Protein AF-A0A2N2P2I8-F1 (afdb_monomer_lite)

Structure (mmCIF, N/CA/C/O backbone):
data_AF-A0A2N2P2I8-F1
#
_entry.id   AF-A0A2N2P2I8-F1
#
loop_
_atom_site.group_PDB
_atom_site.id
_atom_site.type_symbol
_atom_site.label_atom_id
_atom_site.label_alt_id
_atom_site.label_comp_id
_atom_site.label_asym_id
_atom_site.label_entity_id
_atom_site.label_seq_id
_atom_site.pdbx_PDB_ins_code
_atom_site.Cartn_x
_atom_site.Cartn_y
_atom_site.Cartn_z
_atom_site.occupancy
_atom_site.B_iso_or_equiv
_atom_site.auth_seq_id
_atom_site.auth_comp_id
_atom_site.auth_asym_id
_atom_site.auth_atom_id
_atom_site.pdbx_PDB_model_num
ATOM 1 N N . MET A 1 1 ? 21.166 -21.057 -34.166 1.00 40.88 1 MET A N 1
ATOM 2 C CA . MET A 1 1 ? 20.720 -20.123 -33.114 1.00 40.88 1 MET A CA 1
ATOM 3 C C . MET A 1 1 ? 20.712 -20.886 -31.811 1.00 40.88 1 MET A C 1
ATOM 5 O O . MET A 1 1 ? 20.306 -22.040 -31.819 1.00 40.88 1 MET A O 1
ATOM 9 N N . GLU A 1 2 ? 21.240 -20.297 -30.746 1.00 37.69 2 GLU A N 1
ATOM 10 C CA . GLU A 1 2 ? 21.094 -20.857 -29.405 1.00 37.69 2 GLU A CA 1
ATOM 11 C C . GLU A 1 2 ? 19.899 -20.152 -28.775 1.00 37.69 2 GLU A C 1
ATOM 13 O O . GLU A 1 2 ? 19.906 -18.934 -28.618 1.00 37.69 2 GLU A O 1
ATOM 18 N N . THR A 1 3 ? 18.829 -20.903 -28.545 1.00 41.69 3 THR A N 1
ATOM 19 C CA . THR A 1 3 ? 17.552 -20.359 -28.089 1.00 41.69 3 THR A CA 1
ATOM 20 C C . THR A 1 3 ? 17.450 -20.551 -26.585 1.00 41.69 3 THR A C 1
ATOM 22 O O . THR A 1 3 ? 17.547 -21.680 -26.101 1.00 41.69 3 THR A O 1
ATOM 25 N N . GLN A 1 4 ? 17.226 -19.467 -25.841 1.00 43.47 4 GLN A N 1
ATOM 26 C CA . GLN A 1 4 ? 16.882 -19.545 -24.423 1.00 43.47 4 GLN A CA 1
ATOM 27 C C . GLN A 1 4 ? 15.401 -19.215 -24.249 1.00 43.47 4 GLN A C 1
ATOM 29 O O . GLN A 1 4 ? 14.924 -18.159 -24.665 1.00 43.47 4 GLN A O 1
ATOM 34 N N . LYS A 1 5 ? 14.667 -20.149 -23.642 1.00 44.66 5 LYS A N 1
ATOM 35 C CA . LYS A 1 5 ? 13.235 -20.007 -23.378 1.00 44.66 5 LYS A CA 1
ATOM 36 C C . LYS A 1 5 ? 13.004 -19.470 -21.975 1.00 44.66 5 LYS A C 1
ATOM 38 O O . LYS A 1 5 ? 13.552 -20.001 -21.007 1.00 44.66 5 LYS A O 1
ATOM 43 N N . LEU A 1 6 ? 12.164 -18.445 -21.870 1.00 44.06 6 LEU A N 1
ATOM 44 C CA . LEU A 1 6 ? 11.708 -17.893 -20.606 1.00 44.06 6 LEU A CA 1
ATOM 45 C C . LEU A 1 6 ? 10.181 -17.780 -20.616 1.00 44.06 6 LEU A C 1
ATOM 47 O O . LEU A 1 6 ? 9.603 -17.005 -21.371 1.00 44.06 6 LEU A O 1
ATOM 51 N N . THR A 1 7 ? 9.514 -18.532 -19.748 1.00 44.25 7 THR A N 1
ATOM 52 C CA . THR A 1 7 ? 8.056 -18.455 -19.593 1.00 44.25 7 THR A CA 1
ATOM 53 C C . THR A 1 7 ? 7.693 -17.414 -18.541 1.00 44.25 7 THR A C 1
ATOM 55 O O . THR A 1 7 ? 8.277 -17.409 -17.456 1.00 44.25 7 THR A O 1
ATOM 58 N N . ILE A 1 8 ? 6.739 -16.535 -18.859 1.00 46.66 8 ILE A N 1
ATOM 59 C CA . ILE A 1 8 ? 6.335 -15.415 -18.009 1.00 46.66 8 ILE A CA 1
ATOM 60 C C . ILE A 1 8 ? 4.818 -15.343 -17.857 1.00 46.66 8 ILE A C 1
ATOM 62 O O . ILE A 1 8 ? 4.051 -15.328 -18.813 1.00 46.66 8 ILE A O 1
ATOM 66 N N . PHE A 1 9 ? 4.371 -15.186 -16.620 1.00 44.62 9 PHE A N 1
ATOM 67 C CA . PHE A 1 9 ? 2.953 -15.124 -16.296 1.00 44.62 9 PHE A CA 1
ATOM 68 C C . PHE A 1 9 ? 2.526 -13.657 -16.125 1.00 44.62 9 PHE A C 1
ATOM 70 O O . PHE A 1 9 ? 2.781 -13.048 -15.088 1.00 44.62 9 PHE A O 1
ATOM 77 N N . SER A 1 10 ? 1.920 -13.061 -17.159 1.00 44.34 10 SER A N 1
ATOM 78 C CA . SER A 1 10 ? 1.406 -11.681 -17.134 1.00 44.34 10 SER A CA 1
ATOM 79 C C . SER A 1 10 ? 0.278 -11.480 -18.153 1.00 44.34 10 SER A C 1
ATOM 81 O O . SER A 1 10 ? 0.182 -12.214 -19.135 1.00 44.34 10 SER A O 1
ATOM 83 N N . SER A 1 11 ? -0.570 -10.465 -17.949 1.00 45.91 11 SER A N 1
ATOM 84 C CA . SER A 1 11 ? -1.614 -10.110 -18.917 1.00 45.91 11 SER A CA 1
ATOM 85 C C . SER A 1 11 ? -1.004 -9.493 -20.185 1.00 45.91 11 SER A C 1
ATOM 87 O O . SER A 1 11 ? -0.024 -8.748 -20.116 1.00 45.91 11 SER A O 1
ATOM 89 N N . TYR A 1 12 ? -1.613 -9.740 -21.352 1.00 46.00 12 TYR A N 1
ATOM 90 C CA . TYR A 1 12 ? -1.131 -9.220 -22.644 1.00 46.00 12 TYR A CA 1
ATOM 91 C C . TYR A 1 12 ? -0.960 -7.691 -22.665 1.00 46.00 12 TYR A C 1
ATOM 93 O O . TYR A 1 12 ? -0.001 -7.169 -23.232 1.00 46.00 12 TYR A O 1
ATOM 101 N N . ARG A 1 13 ? -1.881 -6.954 -22.030 1.00 49.12 13 ARG A N 1
ATOM 102 C CA . ARG A 1 13 ? -1.840 -5.486 -21.994 1.00 49.12 13 ARG A CA 1
ATOM 103 C C . ARG A 1 13 ? -0.646 -4.978 -21.194 1.00 49.12 13 ARG A C 1
ATOM 105 O O . ARG A 1 13 ? 0.058 -4.087 -21.657 1.00 49.12 13 ARG A O 1
ATOM 112 N N . ASP A 1 14 ? -0.434 -5.549 -20.014 1.00 49.66 14 ASP A N 1
ATOM 113 C CA . ASP A 1 14 ? 0.654 -5.147 -19.118 1.00 49.66 14 ASP A CA 1
ATOM 114 C C . ASP A 1 14 ? 2.012 -5.515 -19.714 1.00 49.66 14 ASP A C 1
ATOM 116 O O . ASP A 1 14 ? 2.990 -4.787 -19.575 1.00 49.66 14 ASP A O 1
ATOM 120 N N . PHE A 1 15 ? 2.039 -6.627 -20.440 1.00 53.06 15 PHE A N 1
ATOM 121 C CA . PHE A 1 15 ? 3.199 -7.094 -21.167 1.00 53.06 15 PHE A CA 1
ATOM 122 C C . PHE A 1 15 ? 3.596 -6.185 -22.338 1.00 53.06 15 PHE A C 1
ATOM 124 O O . PHE A 1 15 ? 4.774 -5.873 -22.500 1.00 53.06 15 PHE A O 1
ATOM 131 N N . LYS A 1 16 ? 2.621 -5.730 -23.137 1.00 51.16 16 LYS A N 1
ATOM 132 C CA . LYS A 1 16 ? 2.873 -4.836 -24.274 1.00 51.16 16 LYS A CA 1
ATOM 133 C C . LYS A 1 16 ? 3.468 -3.498 -23.831 1.00 51.16 16 LYS A C 1
ATOM 135 O O . LYS A 1 16 ? 4.462 -3.072 -24.405 1.00 51.16 16 LYS A O 1
ATOM 140 N N . VAL A 1 17 ? 2.879 -2.879 -22.806 1.00 54.00 17 VAL A N 1
ATOM 141 C CA . VAL A 1 17 ? 3.377 -1.610 -22.246 1.00 54.00 17 VAL A CA 1
ATOM 142 C C . VAL A 1 17 ? 4.795 -1.792 -21.709 1.00 54.00 17 VAL A C 1
ATOM 144 O O . VAL A 1 17 ? 5.680 -1.026 -22.065 1.00 54.00 17 VAL A O 1
ATOM 147 N N . PHE A 1 18 ? 5.041 -2.865 -20.948 1.00 55.44 18 PHE A N 1
ATOM 148 C CA . PHE A 1 18 ? 6.381 -3.161 -20.450 1.00 55.44 18 PHE A CA 1
ATOM 149 C C . PHE A 1 18 ? 7.413 -3.295 -21.569 1.00 55.44 18 PHE A C 1
ATOM 151 O O . PHE A 1 18 ? 8.507 -2.777 -21.422 1.00 55.44 18 PHE A O 1
ATOM 158 N N . LEU A 1 19 ? 7.116 -4.007 -22.658 1.00 55.94 19 LEU A N 1
ATOM 159 C CA . LEU A 1 19 ? 8.086 -4.166 -23.743 1.00 55.94 19 LEU A CA 1
ATOM 160 C C . LEU A 1 19 ? 8.397 -2.853 -24.443 1.00 55.94 19 LEU A C 1
ATOM 162 O O . LEU A 1 19 ? 9.554 -2.606 -24.769 1.00 55.94 19 LEU A O 1
ATOM 166 N N . GLU A 1 20 ? 7.369 -2.046 -24.702 1.00 54.94 20 GLU A N 1
ATOM 167 C CA . GLU A 1 20 ? 7.537 -0.732 -25.317 1.00 54.94 20 GLU A CA 1
ATOM 168 C C . GLU A 1 20 ? 8.444 0.146 -24.438 1.00 54.94 20 GLU A C 1
ATOM 170 O O . GLU A 1 20 ? 9.400 0.724 -24.955 1.00 54.94 20 GLU A O 1
ATOM 175 N N . ASP A 1 21 ? 8.230 0.137 -23.119 1.00 55.81 21 ASP A N 1
ATOM 176 C CA . ASP A 1 21 ? 9.026 0.899 -22.152 1.00 55.81 21 ASP A CA 1
ATOM 177 C C . ASP A 1 21 ? 10.437 0.310 -21.947 1.00 55.81 21 ASP A C 1
ATOM 179 O O . ASP A 1 21 ? 11.429 1.028 -22.003 1.00 55.81 21 ASP A O 1
ATOM 183 N N . PHE A 1 22 ? 10.565 -1.009 -21.767 1.00 55.47 22 PHE A N 1
ATOM 184 C CA . PHE A 1 22 ? 11.838 -1.712 -21.558 1.00 55.47 22 PHE A CA 1
ATOM 185 C C . PHE A 1 22 ? 12.779 -1.537 -22.744 1.00 55.47 22 PHE A C 1
ATOM 187 O O . PHE A 1 22 ? 13.965 -1.267 -22.551 1.00 55.47 22 PHE A O 1
ATOM 194 N N . VAL A 1 23 ? 12.261 -1.693 -23.966 1.00 50.50 23 VAL A N 1
ATOM 195 C CA . VAL A 1 23 ? 13.066 -1.534 -25.177 1.00 50.50 23 VAL A CA 1
ATOM 196 C C . VAL A 1 23 ? 13.534 -0.091 -25.315 1.00 50.50 23 VAL A C 1
ATOM 198 O O . VAL A 1 23 ? 14.702 0.129 -25.622 1.00 50.50 23 VAL A O 1
ATOM 201 N N . PHE A 1 24 ? 12.651 0.874 -25.054 1.00 48.50 24 PHE A N 1
ATOM 202 C CA . PHE A 1 24 ? 12.981 2.293 -25.139 1.00 48.50 24 PHE A CA 1
ATOM 203 C C . PHE A 1 24 ? 14.018 2.716 -24.088 1.00 48.50 24 PHE A C 1
ATOM 205 O O . PHE A 1 24 ? 14.977 3.405 -24.420 1.00 48.50 24 PHE A O 1
ATOM 212 N N . ASP A 1 25 ? 13.866 2.257 -22.845 1.00 48.91 25 ASP A N 1
ATOM 213 C CA . ASP A 1 25 ? 14.720 2.658 -21.723 1.00 48.91 25 ASP A CA 1
ATOM 214 C C . ASP A 1 25 ? 16.104 1.987 -21.727 1.00 48.91 25 ASP A C 1
ATOM 216 O O . ASP A 1 25 ? 17.054 2.544 -21.175 1.00 48.91 25 ASP A O 1
ATOM 220 N N . ASN A 1 26 ? 16.236 0.791 -22.313 1.00 44.62 26 ASN A N 1
ATOM 221 C CA . ASN A 1 26 ? 17.486 0.018 -22.272 1.00 44.62 26 ASN A CA 1
ATOM 222 C C . ASN A 1 26 ? 18.271 0.040 -23.588 1.00 44.62 26 ASN A C 1
ATOM 224 O O . ASN A 1 26 ? 19.465 -0.260 -23.585 1.00 44.62 26 ASN A O 1
ATOM 228 N N . PHE A 1 27 ? 17.629 0.376 -24.709 1.00 43.44 27 PHE A N 1
ATOM 229 C CA . PHE A 1 27 ? 18.235 0.280 -26.034 1.00 43.44 27 PHE A CA 1
ATOM 230 C C . PHE A 1 27 ? 17.933 1.550 -26.834 1.00 43.44 27 PHE A C 1
ATOM 232 O O . PHE A 1 27 ? 17.000 1.622 -27.631 1.00 43.44 27 PHE A O 1
ATOM 239 N N . ASP A 1 28 ? 18.748 2.574 -26.587 1.00 36.12 28 ASP A N 1
ATOM 240 C CA . ASP A 1 28 ? 18.674 3.881 -27.239 1.00 36.12 28 ASP A CA 1
ATOM 241 C C . ASP A 1 28 ? 18.824 3.716 -28.776 1.00 36.12 28 ASP A C 1
ATOM 243 O O . ASP A 1 28 ? 19.842 3.212 -29.257 1.00 36.12 28 ASP A O 1
ATOM 247 N N . PHE A 1 29 ? 17.815 4.175 -29.531 1.00 34.03 29 PHE A N 1
ATOM 248 C CA . PHE A 1 29 ? 17.719 4.341 -31.001 1.00 34.03 29 PHE A CA 1
ATOM 249 C C . PHE A 1 29 ? 17.066 3.265 -31.913 1.00 34.03 29 PHE A C 1
ATOM 251 O O . PHE A 1 29 ? 17.349 2.071 -31.897 1.00 34.03 29 PHE A O 1
ATOM 258 N N . SER A 1 30 ? 16.229 3.810 -32.819 1.00 38.03 30 SER A N 1
ATOM 259 C CA . SER A 1 30 ? 15.601 3.273 -34.048 1.00 38.03 30 SER A CA 1
ATOM 260 C C . SER A 1 30 ? 14.949 1.887 -33.976 1.00 38.03 30 SER A C 1
ATOM 262 O O . SER A 1 30 ? 15.376 0.934 -34.624 1.00 38.03 30 SER A O 1
ATOM 264 N N . VAL A 1 31 ? 13.827 1.816 -33.265 1.00 37.44 31 VAL A N 1
ATOM 265 C CA . VAL A 1 31 ? 12.903 0.677 -33.282 1.00 37.44 31 VAL A CA 1
ATOM 266 C C . VAL A 1 31 ? 12.074 0.686 -34.575 1.00 37.44 31 VAL A C 1
ATOM 268 O O . VAL A 1 31 ? 11.344 1.642 -34.839 1.00 37.44 31 VAL A O 1
ATOM 271 N N . TYR A 1 32 ? 12.132 -0.387 -35.368 1.00 39.00 32 TYR A N 1
ATOM 272 C CA . TYR A 1 32 ? 11.128 -0.635 -36.407 1.00 39.00 32 TYR A CA 1
ATOM 273 C C . TYR A 1 32 ? 9.911 -1.329 -35.783 1.00 39.00 32 TYR A C 1
ATOM 275 O O . TYR A 1 32 ? 10.041 -2.331 -35.084 1.00 39.00 32 TYR A O 1
ATOM 283 N N . LYS A 1 33 ? 8.718 -0.765 -36.012 1.00 38.75 33 LYS A N 1
ATOM 284 C CA . LYS A 1 33 ? 7.437 -1.303 -35.522 1.00 38.75 33 LYS A CA 1
ATOM 285 C C . LYS A 1 33 ? 7.161 -2.710 -36.102 1.00 38.75 33 LYS A C 1
ATOM 287 O O . LYS A 1 33 ? 7.568 -2.981 -37.231 1.00 38.75 33 LYS A O 1
ATOM 292 N N . PRO A 1 34 ? 6.430 -3.570 -35.369 1.00 41.69 34 PRO A N 1
ATOM 293 C CA . PRO A 1 34 ? 6.254 -4.983 -35.690 1.00 41.69 34 PRO A CA 1
ATOM 294 C C . PRO A 1 34 ? 5.448 -5.215 -36.973 1.00 41.69 34 PRO A C 1
ATOM 296 O O . PRO A 1 34 ? 4.570 -4.427 -37.329 1.00 41.69 34 PRO A O 1
ATOM 299 N N . ILE A 1 35 ? 5.708 -6.356 -37.615 1.00 37.78 35 ILE A N 1
ATOM 300 C CA . ILE A 1 35 ? 4.821 -6.948 -38.619 1.00 37.78 35 ILE A CA 1
ATOM 301 C C . ILE A 1 35 ? 3.821 -7.820 -37.850 1.00 37.78 35 ILE A C 1
ATOM 303 O O . ILE A 1 35 ? 4.161 -8.907 -37.388 1.00 37.78 35 ILE A O 1
ATOM 307 N N . GLU A 1 36 ? 2.591 -7.336 -37.673 1.00 40.84 36 GLU A N 1
ATOM 308 C CA . GLU A 1 36 ? 1.489 -8.169 -37.181 1.00 40.84 36 GLU A CA 1
ATOM 309 C C . GLU A 1 36 ? 1.174 -9.248 -38.229 1.00 40.84 36 GLU A C 1
ATOM 311 O O . GLU A 1 36 ? 0.844 -8.936 -39.374 1.00 40.84 36 GLU A O 1
ATOM 316 N N . THR A 1 37 ? 1.248 -10.523 -37.845 1.00 38.81 37 THR A N 1
ATOM 317 C CA . THR A 1 37 ? 0.606 -11.609 -38.599 1.00 38.81 37 THR A CA 1
ATOM 318 C C . THR A 1 37 ? -0.583 -12.132 -37.786 1.00 38.81 37 THR A C 1
ATOM 320 O O . THR A 1 37 ? -0.534 -12.239 -36.567 1.00 38.81 37 THR A O 1
ATOM 323 N N . ASN A 1 38 ? -1.714 -12.279 -38.477 1.00 35.00 38 ASN A N 1
ATOM 324 C CA . ASN A 1 38 ? -3.082 -12.103 -37.974 1.00 35.00 38 ASN A CA 1
ATOM 325 C C . ASN A 1 38 ? -3.629 -13.141 -36.964 1.00 35.00 38 ASN A C 1
ATOM 327 O O . ASN A 1 38 ? -3.424 -14.337 -37.118 1.00 35.00 38 ASN A O 1
ATOM 331 N N . TYR A 1 39 ? -4.481 -12.608 -36.068 1.00 35.97 39 TYR A N 1
ATOM 332 C CA . TYR A 1 39 ? -5.722 -13.106 -35.429 1.00 35.97 39 TYR A CA 1
ATOM 333 C C . TYR A 1 39 ? -5.870 -14.574 -34.979 1.00 35.97 39 TYR A C 1
ATOM 335 O O . TYR A 1 39 ? -5.972 -15.502 -35.776 1.00 35.97 39 TYR A O 1
ATOM 343 N N . GLY A 1 40 ? -6.138 -14.717 -33.676 1.00 38.69 40 GLY A N 1
ATOM 344 C CA . GLY A 1 40 ? -6.389 -15.973 -32.956 1.00 38.69 40 GLY A CA 1
ATOM 345 C C . GLY A 1 40 ? -5.290 -16.199 -31.920 1.00 38.69 40 GLY A C 1
ATOM 346 O O . GLY A 1 40 ? -4.271 -15.528 -32.010 1.00 38.69 40 GLY A O 1
ATOM 347 N N . PHE A 1 41 ? -5.482 -17.069 -30.917 1.00 43.88 41 PHE A N 1
ATOM 348 C CA . PHE A 1 41 ? -4.377 -17.491 -30.033 1.00 43.88 41 PHE A CA 1
ATOM 349 C C . PHE A 1 41 ? -3.149 -17.803 -30.907 1.00 43.88 41 PHE A C 1
ATOM 351 O O . PHE A 1 41 ? -3.205 -18.730 -31.713 1.00 43.88 41 PHE A O 1
ATOM 358 N N . GLY A 1 42 ? -2.123 -16.951 -30.848 1.00 41.12 42 GLY A N 1
ATOM 359 C CA . GLY A 1 42 ? -1.186 -16.763 -31.953 1.00 41.12 42 GLY A CA 1
ATOM 360 C C . GLY A 1 42 ? 0.156 -16.202 -31.495 1.00 41.12 42 GLY A C 1
ATOM 361 O O . GLY A 1 42 ? 0.264 -15.555 -30.452 1.00 41.12 42 GLY A O 1
ATOM 362 N N . GLU A 1 43 ? 1.188 -16.515 -32.276 1.00 39.72 43 GLU A N 1
ATOM 363 C CA . GLU A 1 43 ? 2.584 -16.156 -32.027 1.00 39.72 43 GLU A CA 1
ATOM 364 C C . GLU A 1 43 ? 2.866 -14.719 -32.492 1.00 39.72 43 GLU A C 1
ATOM 366 O O . GLU A 1 43 ? 2.485 -14.332 -33.595 1.00 39.72 43 GLU A O 1
ATOM 371 N N . PHE A 1 44 ? 3.566 -13.930 -31.675 1.00 42.16 44 PHE A N 1
ATOM 372 C CA . PHE A 1 44 ? 4.015 -12.586 -32.032 1.00 42.16 44 PHE A CA 1
ATOM 373 C C . PHE A 1 44 ? 5.529 -12.602 -32.245 1.00 42.16 44 PHE A C 1
ATOM 375 O O . PHE A 1 44 ? 6.303 -13.050 -31.403 1.00 42.16 44 PHE A O 1
ATOM 382 N N . HIS A 1 45 ? 5.976 -12.086 -33.382 1.00 42.00 45 HIS A N 1
ATOM 383 C CA . HIS A 1 45 ? 7.396 -11.930 -33.667 1.00 42.00 45 HIS A CA 1
ATOM 384 C C . HIS A 1 45 ? 7.750 -10.450 -33.568 1.00 42.00 45 HIS A C 1
ATOM 386 O O . HIS A 1 45 ? 7.270 -9.643 -34.366 1.00 42.00 45 HIS A O 1
ATOM 392 N N . LEU A 1 46 ? 8.563 -10.082 -32.575 1.00 44.06 46 LEU A N 1
ATOM 393 C CA . LEU A 1 46 ? 9.106 -8.735 -32.463 1.00 44.06 46 LEU A CA 1
ATOM 394 C C . LEU A 1 46 ? 10.582 -8.742 -32.864 1.00 44.06 46 LEU A C 1
ATOM 396 O O . LEU A 1 46 ? 11.458 -9.235 -32.157 1.00 44.06 46 LEU A O 1
ATOM 400 N N . HIS A 1 47 ? 10.849 -8.171 -34.031 1.00 42.09 47 HIS A N 1
ATOM 401 C CA . HIS A 1 47 ? 12.198 -8.019 -34.553 1.00 42.09 47 HIS A CA 1
ATOM 402 C C . HIS A 1 47 ? 12.742 -6.646 -34.160 1.00 42.09 47 HIS A C 1
ATOM 404 O O . HIS A 1 47 ? 12.185 -5.625 -34.566 1.00 42.09 47 HIS A O 1
ATOM 410 N N . TYR A 1 48 ? 13.833 -6.621 -33.394 1.00 45.81 48 TYR A N 1
ATOM 411 C CA . TYR A 1 48 ? 14.543 -5.395 -33.039 1.00 45.81 48 TYR A CA 1
ATOM 412 C C . TYR A 1 48 ? 15.966 -5.454 -33.605 1.00 45.81 48 TYR A C 1
ATOM 414 O O . TYR A 1 48 ? 16.648 -6.474 -33.534 1.00 45.81 48 TYR A O 1
ATOM 422 N N . SER A 1 49 ? 16.433 -4.353 -34.192 1.00 36.75 49 SER A N 1
ATOM 423 C CA . SER A 1 49 ? 17.791 -4.257 -34.732 1.00 36.75 49 SER A CA 1
ATOM 424 C C . SER A 1 49 ? 18.544 -3.182 -33.961 1.00 36.75 49 SER A C 1
ATOM 426 O O . SER A 1 49 ? 18.115 -2.033 -33.953 1.00 36.75 49 SER A O 1
ATOM 428 N N . PHE A 1 50 ? 19.660 -3.546 -33.326 1.00 39.19 50 PHE A N 1
ATOM 429 C CA . PHE A 1 50 ? 20.421 -2.656 -32.447 1.00 39.19 50 PHE A CA 1
ATOM 430 C C . PHE A 1 50 ? 21.902 -2.654 -32.831 1.00 39.19 50 PHE A C 1
ATOM 432 O O . PHE A 1 50 ? 22.516 -3.712 -32.932 1.00 39.19 50 PHE A O 1
ATOM 439 N N . LEU A 1 51 ? 22.489 -1.470 -33.062 1.00 33.06 51 LEU A N 1
ATOM 440 C CA . LEU A 1 51 ? 23.936 -1.297 -33.303 1.00 33.06 51 LEU A CA 1
ATOM 441 C C . LEU A 1 51 ? 24.535 -2.277 -34.346 1.00 33.06 51 LEU A C 1
ATOM 443 O O . LEU A 1 51 ? 25.645 -2.782 -34.198 1.00 33.06 51 LEU A O 1
ATOM 447 N N . GLY A 1 52 ? 23.785 -2.577 -35.414 1.00 37.88 52 GLY A N 1
ATOM 448 C CA . GLY A 1 52 ? 24.215 -3.491 -36.485 1.00 37.88 52 GLY A CA 1
ATOM 449 C C . GLY A 1 52 ? 24.164 -4.987 -36.139 1.00 37.88 52 GLY A C 1
ATOM 450 O O . GLY A 1 52 ? 24.485 -5.810 -36.993 1.00 37.88 52 GLY A O 1
ATOM 451 N N . SER A 1 53 ? 23.723 -5.348 -34.932 1.00 39.97 53 SER A N 1
ATOM 452 C CA . SER A 1 53 ? 23.396 -6.718 -34.531 1.00 39.97 53 SER A CA 1
ATOM 453 C C . SER A 1 53 ? 21.872 -6.878 -34.496 1.00 39.97 53 SER A C 1
ATOM 455 O O . SER A 1 53 ? 21.168 -6.145 -33.800 1.00 39.97 53 SER A O 1
ATOM 457 N N . LEU A 1 54 ? 21.337 -7.820 -35.273 1.00 44.94 54 LEU A N 1
ATOM 458 C CA . LEU A 1 54 ? 19.938 -8.238 -35.141 1.00 44.94 54 LEU A CA 1
ATOM 459 C C . LEU A 1 54 ? 19.786 -8.912 -33.773 1.00 44.94 54 LEU A C 1
ATOM 461 O O . LEU A 1 54 ? 20.596 -9.766 -33.442 1.00 44.94 54 LEU A O 1
ATOM 465 N N . ILE A 1 55 ? 18.798 -8.542 -32.963 1.00 47.66 55 ILE A N 1
ATOM 466 C CA . ILE A 1 55 ? 18.394 -9.355 -31.812 1.00 47.66 55 ILE A CA 1
ATOM 467 C C . ILE A 1 55 ? 16.923 -9.699 -32.033 1.00 47.66 55 ILE A C 1
ATOM 469 O O . ILE A 1 55 ? 16.055 -8.830 -31.959 1.00 47.66 55 ILE A O 1
ATOM 473 N N . ASP A 1 56 ? 16.643 -10.966 -32.336 1.00 48.72 56 ASP A N 1
ATOM 474 C CA . ASP A 1 56 ? 15.287 -11.421 -32.630 1.00 48.72 56 ASP A CA 1
ATOM 475 C C . ASP A 1 56 ? 14.598 -11.893 -31.341 1.00 48.72 56 ASP A C 1
ATOM 477 O O . ASP A 1 56 ? 14.986 -12.879 -30.713 1.00 48.72 56 ASP A O 1
ATOM 481 N N . TYR A 1 57 ? 13.533 -11.209 -30.929 1.00 49.16 57 TYR A N 1
ATOM 482 C CA . TYR A 1 57 ? 12.725 -11.627 -29.785 1.00 49.16 57 TYR A CA 1
ATOM 483 C C . TYR A 1 57 ? 11.416 -12.241 -30.303 1.00 49.16 57 TYR A C 1
ATOM 485 O O . TYR A 1 57 ? 10.555 -11.552 -30.853 1.00 49.16 57 TYR A O 1
ATOM 493 N N . LYS A 1 58 ? 11.228 -13.554 -30.138 1.00 48.31 58 LYS A N 1
ATOM 494 C CA . LYS A 1 58 ? 9.942 -14.205 -30.422 1.00 48.31 58 LYS A CA 1
ATOM 495 C C . LYS A 1 58 ? 9.114 -14.230 -29.140 1.00 48.31 58 LYS A C 1
ATOM 497 O O . LYS A 1 58 ? 9.568 -14.670 -28.093 1.00 48.31 58 LYS A O 1
ATOM 502 N N . ILE A 1 59 ? 7.880 -13.756 -29.204 1.00 48.25 59 ILE A N 1
ATOM 503 C CA . ILE A 1 59 ? 6.979 -13.693 -28.055 1.00 48.25 59 ILE A CA 1
ATOM 504 C C . ILE A 1 59 ? 5.727 -14.480 -28.399 1.00 48.25 59 ILE A C 1
ATOM 506 O O . ILE A 1 59 ? 4.893 -14.068 -29.196 1.00 48.25 59 ILE A O 1
ATOM 510 N N . VAL A 1 60 ? 5.573 -15.636 -27.783 1.00 49.12 60 VAL A N 1
ATOM 511 C CA . VAL A 1 60 ? 4.427 -16.508 -27.992 1.00 49.12 60 VAL A CA 1
ATOM 512 C C . VAL A 1 60 ? 3.383 -16.215 -26.919 1.00 49.12 60 VAL A C 1
ATOM 514 O O . VAL A 1 60 ? 3.611 -16.420 -25.733 1.00 49.12 60 VAL A O 1
ATOM 517 N N . VAL A 1 61 ? 2.202 -15.737 -27.311 1.00 44.78 61 VAL A N 1
ATOM 518 C CA . VAL A 1 61 ? 1.069 -15.650 -26.378 1.00 44.78 61 VAL A CA 1
ATOM 519 C C . VAL A 1 61 ? 0.520 -17.065 -26.193 1.00 44.78 61 VAL A C 1
ATOM 521 O O . VAL A 1 61 ? -0.033 -17.631 -27.133 1.00 44.78 61 VAL A O 1
ATOM 524 N N . VAL A 1 62 ? 0.690 -17.647 -25.001 1.00 46.97 62 VAL A N 1
ATOM 525 C CA . VAL A 1 62 ? 0.297 -19.040 -24.716 1.00 46.97 62 VAL A CA 1
ATOM 526 C C . VAL A 1 62 ? -1.204 -19.129 -24.462 1.00 46.97 62 VAL A C 1
ATOM 528 O O . VAL A 1 62 ? -1.873 -19.983 -25.039 1.00 46.97 62 VAL A O 1
ATOM 531 N N . ASP A 1 63 ? -1.758 -18.224 -23.647 1.00 43.41 63 ASP A N 1
ATOM 532 C CA . ASP A 1 63 ? -3.204 -18.053 -23.492 1.00 43.41 63 ASP A CA 1
ATOM 533 C C . ASP A 1 63 ? -3.600 -16.655 -22.957 1.00 43.41 63 ASP A C 1
ATOM 535 O O . ASP A 1 63 ? -2.792 -15.731 -22.922 1.00 43.41 63 ASP A O 1
ATOM 539 N N . LYS A 1 64 ? -4.875 -16.470 -22.564 1.00 37.50 64 LYS A N 1
ATOM 540 C CA . LYS A 1 64 ? -5.430 -15.181 -22.095 1.00 37.50 64 LYS A CA 1
ATOM 541 C C . LYS A 1 64 ? -4.715 -14.620 -20.857 1.00 37.50 64 LYS A C 1
ATOM 543 O O . LYS A 1 64 ? -4.798 -13.418 -20.616 1.00 37.50 64 LYS A O 1
ATOM 548 N N . ASN A 1 65 ? -4.057 -15.484 -20.090 1.00 38.06 65 ASN A N 1
ATOM 549 C CA . ASN A 1 65 ? -3.401 -15.177 -18.826 1.00 38.06 65 ASN A CA 1
ATOM 550 C C . ASN A 1 65 ? -1.892 -15.489 -18.849 1.00 38.06 65 ASN A C 1
ATOM 552 O O . ASN A 1 65 ? -1.196 -15.109 -17.908 1.00 38.06 65 ASN A O 1
ATOM 556 N N . ASN A 1 66 ? -1.391 -16.166 -19.891 1.00 44.16 66 ASN A N 1
ATOM 557 C CA . ASN A 1 66 ? -0.042 -16.731 -19.934 1.00 44.16 66 ASN A CA 1
ATOM 558 C C . ASN A 1 66 ? 0.718 -16.334 -21.211 1.00 44.16 66 ASN A C 1
ATOM 560 O O . ASN A 1 66 ? 0.192 -16.437 -22.322 1.00 44.16 66 ASN A O 1
ATOM 564 N N . LEU A 1 67 ? 1.986 -15.937 -21.060 1.00 50.53 67 LEU A N 1
ATOM 565 C CA . LEU A 1 67 ? 2.883 -15.547 -22.151 1.00 50.53 67 LEU A CA 1
ATOM 566 C C . LEU A 1 67 ? 4.182 -16.380 -22.095 1.00 50.53 67 LEU A C 1
ATOM 568 O O . LEU A 1 67 ? 4.790 -16.567 -21.047 1.00 50.53 67 LEU A O 1
ATOM 572 N N . GLU A 1 68 ? 4.651 -16.896 -23.223 1.00 51.34 68 GLU A N 1
ATOM 573 C CA . GLU A 1 68 ? 5.965 -17.536 -23.356 1.00 51.34 68 GLU A CA 1
ATOM 574 C C . GLU A 1 68 ? 6.857 -16.620 -24.188 1.00 51.34 68 GLU A C 1
ATOM 576 O O . GLU A 1 68 ? 6.497 -16.200 -25.282 1.00 51.34 68 GLU A O 1
ATOM 581 N N . ILE A 1 69 ? 8.032 -16.277 -23.668 1.00 51.53 69 ILE A N 1
ATOM 582 C CA . ILE A 1 69 ? 8.995 -15.431 -24.367 1.00 51.53 69 ILE A CA 1
ATOM 583 C C . ILE A 1 69 ? 10.143 -16.325 -24.821 1.00 51.53 69 ILE A C 1
ATOM 585 O O . ILE A 1 69 ? 10.880 -16.903 -24.020 1.00 51.53 69 ILE A O 1
ATOM 589 N N . GLU A 1 70 ? 10.303 -16.439 -26.129 1.00 51.97 70 GLU A N 1
ATOM 590 C CA . GLU A 1 70 ? 11.406 -17.136 -26.768 1.00 51.97 70 GLU A CA 1
ATOM 591 C C . GLU A 1 70 ? 12.410 -16.106 -27.301 1.00 51.97 70 GLU A C 1
ATOM 593 O O . GLU A 1 70 ? 12.255 -15.528 -28.377 1.00 51.97 70 GLU A O 1
ATOM 598 N N . ILE A 1 71 ? 13.471 -15.856 -26.536 1.00 51.69 71 ILE A N 1
ATOM 599 C CA . ILE A 1 71 ? 14.507 -14.900 -26.932 1.00 51.69 71 ILE A CA 1
ATOM 600 C C . ILE A 1 71 ? 15.520 -15.618 -27.825 1.00 51.69 71 ILE A C 1
ATOM 602 O O . ILE A 1 71 ? 16.131 -16.610 -27.418 1.00 51.69 71 ILE A O 1
ATOM 606 N N . SER A 1 72 ? 15.700 -15.118 -29.048 1.00 50.41 72 SER A N 1
ATOM 607 C CA . SER A 1 72 ? 16.582 -15.702 -30.056 1.00 50.41 72 SER A CA 1
ATOM 608 C C . SER A 1 72 ? 17.651 -14.706 -30.491 1.00 50.41 72 SER A C 1
ATOM 610 O O . SER A 1 72 ? 17.465 -13.890 -31.386 1.00 50.41 72 SER A O 1
ATOM 612 N N . VAL A 1 73 ? 18.830 -14.799 -29.886 1.00 50.12 73 VAL A N 1
ATOM 613 C CA . VAL A 1 73 ? 19.939 -13.908 -30.243 1.00 50.12 73 VAL A CA 1
ATOM 614 C C . VAL A 1 73 ? 20.821 -14.597 -31.283 1.00 50.12 73 VAL A C 1
ATOM 616 O O . VAL A 1 73 ? 21.239 -15.742 -31.067 1.00 50.12 73 VAL A O 1
ATOM 619 N N . PRO A 1 74 ? 21.093 -13.973 -32.445 1.00 44.75 74 PRO A N 1
ATOM 620 C CA . PRO A 1 74 ? 22.035 -14.536 -33.393 1.00 44.75 74 PRO A CA 1
ATOM 621 C C . PRO A 1 74 ? 23.410 -14.622 -32.737 1.00 44.75 74 PRO A C 1
ATOM 623 O O . PRO A 1 74 ? 23.889 -13.692 -32.091 1.00 44.75 74 PRO A O 1
ATOM 626 N N . LYS A 1 75 ? 24.036 -15.788 -32.890 1.00 45.25 75 LYS A N 1
ATOM 627 C CA . LYS A 1 75 ? 25.342 -16.081 -32.310 1.00 45.25 75 LYS A CA 1
ATOM 628 C C . LYS A 1 75 ? 26.392 -15.254 -33.054 1.00 45.25 75 LYS A C 1
ATOM 630 O O . LYS A 1 75 ? 26.871 -15.679 -34.099 1.00 45.25 75 LYS A O 1
ATOM 635 N N . ASN A 1 76 ? 26.734 -14.079 -32.536 1.00 48.72 76 ASN A N 1
ATOM 636 C CA . ASN A 1 76 ? 28.046 -13.502 -32.793 1.00 48.72 76 ASN A CA 1
ATOM 637 C C . ASN A 1 76 ? 28.981 -14.031 -31.708 1.00 48.72 76 ASN A C 1
ATOM 639 O O . ASN A 1 76 ? 28.621 -14.041 -30.535 1.00 48.72 76 ASN A O 1
ATOM 643 N N . ASN A 1 77 ? 30.157 -14.516 -32.106 1.00 46.69 77 ASN A N 1
ATOM 644 C CA . ASN A 1 77 ? 31.133 -15.221 -31.261 1.00 46.69 77 ASN A CA 1
ATOM 645 C C . ASN A 1 77 ? 31.793 -14.335 -30.175 1.00 46.69 77 ASN A C 1
ATOM 647 O O . ASN A 1 77 ? 32.915 -14.614 -29.760 1.00 46.69 77 ASN A O 1
ATOM 651 N N . ASN A 1 78 ? 31.126 -13.268 -29.730 1.00 49.88 78 ASN A N 1
ATOM 652 C CA . ASN A 1 78 ? 31.649 -12.285 -28.796 1.00 49.88 78 ASN A CA 1
ATOM 653 C C . ASN A 1 78 ? 30.901 -12.388 -27.459 1.00 49.88 78 ASN A C 1
ATOM 655 O O . ASN A 1 78 ? 29.669 -12.397 -27.422 1.00 49.88 78 ASN A O 1
ATOM 659 N N . GLU A 1 79 ? 31.671 -12.407 -26.370 1.00 51.62 79 GLU A N 1
ATOM 660 C CA . GLU A 1 79 ? 31.246 -12.476 -24.960 1.00 51.62 79 GLU A CA 1
ATOM 661 C C . GLU A 1 79 ? 30.173 -11.425 -24.597 1.00 51.62 79 GLU A C 1
ATOM 663 O O . GLU A 1 79 ? 29.289 -11.668 -23.773 1.00 51.62 79 GLU A O 1
ATOM 668 N N . ASP A 1 80 ? 30.165 -10.292 -25.306 1.00 54.06 80 ASP A N 1
ATOM 669 C CA . ASP A 1 80 ? 29.168 -9.231 -25.168 1.00 54.06 80 ASP A CA 1
ATOM 670 C C . ASP A 1 80 ? 27.740 -9.698 -25.478 1.00 54.06 80 ASP A C 1
ATOM 672 O O . ASP A 1 80 ? 26.803 -9.286 -24.798 1.00 54.06 80 ASP A O 1
ATOM 676 N N . SER A 1 81 ? 27.532 -10.577 -26.464 1.00 52.16 81 SER A N 1
ATOM 677 C CA . SER A 1 81 ? 26.175 -11.013 -26.844 1.00 52.16 81 SER A CA 1
ATOM 678 C C . SER A 1 81 ? 25.523 -11.857 -25.744 1.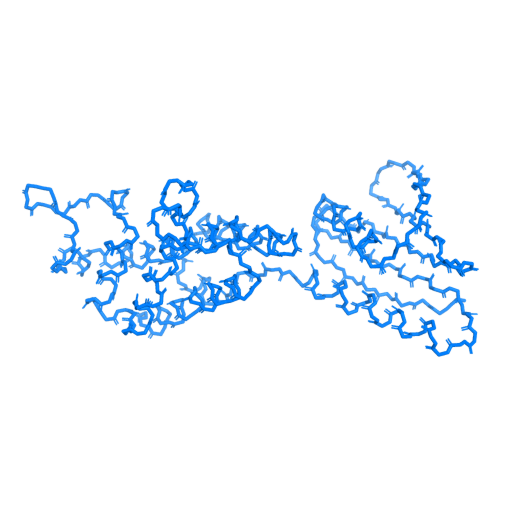00 52.16 81 SER A C 1
ATOM 680 O O . SER A 1 81 ? 24.341 -11.688 -25.449 1.00 52.16 81 SER A O 1
ATOM 682 N N . GLU A 1 82 ? 26.294 -12.717 -25.075 1.00 55.62 82 GLU A N 1
ATOM 683 C CA . GLU A 1 82 ? 25.796 -13.511 -23.946 1.00 55.62 82 GLU A CA 1
ATOM 684 C C . GLU A 1 82 ? 25.479 -12.649 -22.720 1.00 55.62 82 GLU A C 1
ATOM 686 O O . GLU A 1 82 ? 24.496 -12.906 -22.020 1.00 55.62 82 GLU A O 1
ATOM 691 N N . ASN A 1 83 ? 26.285 -11.616 -22.461 1.00 57.88 83 ASN A N 1
ATOM 692 C CA . ASN A 1 83 ? 26.058 -10.697 -21.349 1.00 57.88 83 ASN A CA 1
ATOM 693 C C . ASN A 1 83 ? 24.793 -9.853 -21.556 1.00 57.88 83 ASN A C 1
ATOM 695 O O . ASN A 1 83 ? 23.997 -9.732 -20.624 1.00 57.88 83 ASN A O 1
ATOM 699 N N . HIS A 1 84 ? 24.543 -9.361 -22.775 1.00 53.69 84 HIS A N 1
ATOM 700 C CA . HIS A 1 84 ? 23.294 -8.662 -23.104 1.00 53.69 84 HIS A CA 1
ATOM 701 C C . HIS A 1 84 ? 22.065 -9.569 -22.938 1.00 53.69 84 HIS A C 1
ATOM 703 O O . HIS A 1 84 ? 21.057 -9.134 -22.384 1.00 53.69 84 HIS A O 1
ATOM 709 N N . VAL A 1 85 ? 22.154 -10.846 -23.337 1.00 55.34 85 VAL A N 1
ATOM 710 C CA . VAL A 1 85 ? 21.069 -11.826 -23.138 1.00 55.34 85 VAL A CA 1
ATOM 711 C C . VAL A 1 85 ? 20.798 -12.073 -21.662 1.00 55.34 85 VAL A C 1
ATOM 713 O O . VAL A 1 85 ? 19.646 -12.033 -21.233 1.00 55.34 85 VAL A O 1
ATOM 716 N N . LYS A 1 86 ? 21.845 -12.305 -20.865 1.00 61.91 86 LYS A N 1
ATOM 717 C CA . LYS A 1 86 ? 21.704 -12.510 -19.418 1.00 61.91 86 LYS A CA 1
ATOM 718 C C . LYS A 1 86 ? 21.108 -11.282 -18.736 1.00 61.91 86 LYS A C 1
ATOM 720 O O . LYS A 1 86 ? 20.238 -11.447 -17.884 1.00 61.91 86 LYS A O 1
ATOM 725 N N . PHE A 1 87 ? 21.538 -10.083 -19.126 1.00 55.75 87 PHE A N 1
ATOM 726 C CA . PHE A 1 87 ? 21.003 -8.826 -18.609 1.00 55.75 87 PHE A CA 1
ATOM 727 C C . PHE A 1 87 ? 19.519 -8.665 -18.955 1.00 55.75 87 PHE A C 1
ATOM 729 O O . PHE A 1 87 ? 18.703 -8.504 -18.052 1.00 55.75 87 PHE A O 1
ATOM 736 N N . ALA A 1 88 ? 19.146 -8.821 -20.229 1.00 51.88 88 ALA A N 1
ATOM 737 C CA . ALA A 1 88 ? 17.754 -8.741 -20.661 1.00 51.88 88 ALA A CA 1
ATOM 738 C C . ALA A 1 88 ? 16.875 -9.789 -19.959 1.00 51.88 88 ALA A C 1
ATOM 740 O O . ALA A 1 88 ? 15.798 -9.460 -19.476 1.00 51.88 88 ALA A O 1
ATOM 741 N N . LEU A 1 89 ? 17.341 -11.037 -19.823 1.00 57.41 89 LEU A N 1
ATOM 742 C CA . LEU A 1 89 ? 16.618 -12.088 -19.100 1.00 57.41 89 LEU A CA 1
ATOM 743 C C . LEU A 1 89 ? 16.464 -11.785 -17.606 1.00 57.41 89 LEU A C 1
ATOM 745 O O . LEU A 1 89 ? 15.415 -12.089 -17.040 1.00 57.41 89 LEU A O 1
ATOM 749 N N . ALA A 1 90 ? 17.490 -11.231 -16.957 1.00 57.38 90 ALA A N 1
ATOM 750 C CA . ALA A 1 90 ? 17.420 -10.832 -15.555 1.00 57.38 90 ALA A CA 1
ATOM 751 C C . ALA A 1 90 ? 16.421 -9.685 -15.360 1.00 57.38 90 ALA A C 1
ATOM 753 O O . ALA A 1 90 ? 15.570 -9.763 -14.478 1.00 57.38 90 ALA A O 1
ATOM 754 N N . GLU A 1 91 ? 16.465 -8.678 -16.228 1.00 51.91 91 GLU A N 1
ATOM 755 C CA . GLU A 1 91 ? 15.583 -7.514 -16.165 1.00 51.91 91 GLU A CA 1
ATOM 756 C C . GLU A 1 91 ? 14.128 -7.896 -16.451 1.00 51.91 91 GLU A C 1
ATOM 758 O O . GLU A 1 91 ? 13.215 -7.520 -15.718 1.00 51.91 91 GLU A O 1
ATOM 763 N N . ILE A 1 92 ? 13.907 -8.753 -17.447 1.00 52.19 92 ILE A N 1
ATOM 764 C CA . ILE A 1 92 ? 12.606 -9.348 -17.742 1.00 52.19 92 ILE A CA 1
ATOM 765 C C . ILE A 1 92 ? 12.114 -10.171 -16.534 1.00 52.19 92 ILE A C 1
ATOM 767 O O . ILE A 1 92 ? 11.001 -9.953 -16.069 1.00 52.19 92 ILE A O 1
ATOM 771 N N . LYS A 1 93 ? 12.924 -11.061 -15.941 1.00 53.38 93 LYS A N 1
ATOM 772 C CA . LYS A 1 93 ? 12.527 -11.841 -14.745 1.00 53.38 93 LYS A CA 1
ATOM 773 C C . LYS A 1 93 ? 12.205 -10.964 -13.530 1.00 53.38 93 LYS A C 1
ATOM 775 O O . LYS A 1 93 ? 11.227 -11.234 -12.831 1.00 53.38 93 LYS A O 1
ATOM 780 N N . ASN A 1 94 ? 12.990 -9.920 -13.281 1.00 51.91 94 ASN A N 1
ATOM 781 C CA . ASN A 1 94 ? 12.777 -8.989 -12.170 1.00 51.91 94 ASN A CA 1
ATOM 782 C C . ASN A 1 94 ? 11.491 -8.171 -12.362 1.00 51.91 94 ASN A C 1
ATOM 784 O O . ASN A 1 94 ? 10.748 -7.919 -11.410 1.00 51.91 94 ASN A O 1
ATOM 788 N N . ASN A 1 95 ? 11.180 -7.816 -13.609 1.00 47.41 95 ASN A N 1
ATOM 789 C CA . ASN A 1 95 ? 9.980 -7.065 -13.953 1.00 47.41 95 ASN A CA 1
ATOM 790 C C . ASN A 1 95 ? 8.741 -7.944 -14.217 1.00 47.41 95 ASN A C 1
ATOM 792 O O . ASN A 1 95 ? 7.627 -7.431 -14.300 1.00 47.41 95 ASN A O 1
ATOM 796 N N . PHE A 1 96 ? 8.884 -9.266 -14.272 1.00 48.03 96 PHE A N 1
ATOM 797 C CA . PHE A 1 96 ? 7.775 -10.190 -14.527 1.00 48.03 96 PHE A CA 1
ATOM 798 C C . PHE A 1 96 ? 7.635 -11.341 -13.540 1.00 48.03 96 PHE A C 1
ATOM 800 O O . PHE A 1 96 ? 6.786 -12.214 -13.730 1.00 48.03 96 PHE A O 1
ATOM 807 N N . SER A 1 97 ? 8.392 -11.334 -12.446 1.00 45.78 97 SER A N 1
ATOM 808 C CA . SER A 1 97 ? 7.963 -12.094 -11.278 1.00 45.78 97 SER A CA 1
ATOM 809 C C . SER A 1 97 ? 6.549 -11.614 -10.945 1.00 45.78 97 SER A C 1
ATOM 811 O O . SER A 1 97 ? 6.361 -10.391 -10.834 1.00 45.78 97 SER A O 1
ATOM 813 N N . PRO A 1 98 ? 5.541 -12.509 -10.893 1.00 49.53 98 PRO A N 1
ATOM 814 C CA . PRO A 1 98 ? 4.198 -12.096 -10.545 1.00 49.53 98 PRO A CA 1
ATOM 815 C C . PRO A 1 98 ? 4.331 -11.350 -9.227 1.00 49.53 98 PRO A C 1
ATOM 817 O O . PRO A 1 98 ? 4.896 -11.866 -8.265 1.00 49.53 98 PRO A O 1
ATOM 820 N N . ALA A 1 99 ? 3.906 -10.089 -9.235 1.00 52.62 99 ALA A N 1
ATOM 821 C CA . ALA A 1 99 ? 3.799 -9.278 -8.039 1.00 52.62 99 ALA A CA 1
ATOM 822 C C . ALA A 1 99 ? 2.695 -9.897 -7.186 1.00 52.62 99 ALA A C 1
ATOM 824 O O . ALA A 1 99 ? 1.553 -9.435 -7.174 1.00 52.62 99 ALA A O 1
ATOM 825 N N . GLU A 1 100 ? 2.991 -11.041 -6.591 1.00 60.09 100 GLU A N 1
ATOM 826 C CA . GLU A 1 100 ? 2.090 -11.723 -5.699 1.00 60.09 100 GLU A CA 1
ATOM 827 C C . GLU A 1 100 ? 2.041 -10.923 -4.415 1.00 60.09 100 GLU A C 1
ATOM 829 O O . GLU A 1 100 ? 3.045 -10.405 -3.923 1.00 60.09 100 GLU A O 1
ATOM 834 N N . LEU A 1 101 ? 0.824 -10.769 -3.916 1.00 63.84 101 LEU A N 1
ATOM 835 C CA . LEU A 1 101 ? 0.601 -10.162 -2.628 1.00 63.84 101 LEU A CA 1
ATOM 836 C C . LEU A 1 101 ? 1.380 -10.995 -1.594 1.00 63.84 101 LEU A C 1
ATOM 838 O O . LEU A 1 101 ? 1.259 -12.226 -1.631 1.00 63.84 101 LEU A O 1
ATOM 842 N N . PRO A 1 102 ? 2.167 -10.371 -0.696 1.00 69.25 102 PRO A N 1
ATOM 843 C CA . PRO A 1 102 ? 2.961 -11.111 0.275 1.00 69.25 102 PRO A CA 1
ATOM 844 C C . PRO A 1 102 ? 2.109 -12.147 1.014 1.00 69.25 102 PRO A C 1
ATOM 846 O O . PRO A 1 102 ? 0.958 -11.881 1.364 1.00 69.25 102 PRO A O 1
ATOM 849 N N . GLU A 1 103 ? 2.658 -13.334 1.263 1.00 61.44 103 GLU A N 1
ATOM 850 C CA . GLU A 1 103 ? 1.874 -14.495 1.710 1.00 61.44 103 GLU A CA 1
ATOM 851 C C . GLU A 1 103 ? 1.099 -14.248 3.021 1.00 61.44 103 GLU A C 1
ATOM 853 O O . GLU A 1 103 ? -0.008 -14.760 3.206 1.00 61.44 103 GLU A O 1
ATOM 858 N N . GLY A 1 104 ? 1.601 -13.349 3.877 1.00 60.25 104 GLY A N 1
ATOM 859 C CA . GLY A 1 104 ? 0.910 -12.885 5.084 1.00 60.25 104 GLY A CA 1
ATOM 860 C C . GLY A 1 104 ? -0.487 -12.292 4.838 1.00 60.25 104 GLY A C 1
ATOM 861 O O . GLY A 1 104 ? -1.342 -12.370 5.718 1.00 60.25 104 GLY A O 1
ATOM 862 N N . PHE A 1 105 ? -0.777 -11.759 3.645 1.00 68.56 105 PHE A N 1
ATOM 863 C CA . PHE A 1 105 ? -2.086 -11.181 3.322 1.00 68.56 105 PHE A CA 1
ATOM 864 C C . PHE A 1 105 ? -3.191 -12.228 3.160 1.00 68.56 105 PHE A C 1
ATOM 866 O O . PHE A 1 105 ? -4.295 -12.012 3.658 1.00 68.56 105 PHE A O 1
ATOM 873 N N . LYS A 1 106 ? -2.915 -13.359 2.490 1.00 63.00 106 LYS A N 1
ATOM 874 C CA . LYS A 1 106 ? -3.910 -14.436 2.296 1.00 63.00 106 LYS A CA 1
ATOM 875 C C . LYS A 1 106 ? -4.331 -15.056 3.633 1.00 63.00 106 LYS A C 1
ATOM 877 O O . LYS A 1 106 ? -5.459 -15.510 3.771 1.00 63.00 106 LYS A O 1
ATOM 882 N N . ASN A 1 107 ? -3.436 -15.026 4.620 1.00 68.56 107 ASN A N 1
ATOM 883 C CA . ASN A 1 107 ? -3.688 -15.535 5.967 1.00 68.56 107 ASN A CA 1
ATOM 884 C C . ASN A 1 107 ? -4.412 -14.520 6.866 1.00 68.56 107 ASN A C 1
ATOM 886 O O . ASN A 1 107 ? -5.104 -14.914 7.801 1.00 68.56 107 ASN A O 1
ATOM 890 N N . LEU A 1 108 ? -4.260 -13.219 6.596 1.00 74.00 108 LEU A N 1
ATOM 891 C CA . LEU A 1 108 ? -4.935 -12.150 7.336 1.00 74.00 108 LEU A CA 1
ATOM 892 C C . LEU A 1 108 ? -6.377 -11.928 6.851 1.00 74.00 108 LEU A C 1
ATOM 894 O O . LEU A 1 108 ? -7.240 -11.591 7.659 1.00 74.00 108 LEU A O 1
ATOM 898 N N . ILE A 1 109 ? -6.625 -12.091 5.547 1.00 78.50 109 ILE A N 1
ATOM 899 C CA . ILE A 1 109 ? -7.881 -11.738 4.875 1.00 78.50 109 ILE A CA 1
ATOM 900 C C . ILE A 1 109 ? -8.625 -13.004 4.439 1.00 78.50 109 ILE A C 1
ATOM 902 O O . ILE A 1 109 ? -8.191 -13.694 3.523 1.00 78.50 109 ILE A O 1
ATOM 906 N N . SER A 1 110 ? -9.784 -13.280 5.041 1.00 77.88 110 SER A N 1
ATOM 907 C CA . SER A 1 110 ? -10.603 -14.457 4.711 1.00 77.88 110 SER A CA 1
ATOM 908 C C . SER A 1 110 ? -11.570 -14.229 3.543 1.00 77.88 110 SER A C 1
ATOM 910 O O . SER A 1 110 ? -12.024 -15.180 2.909 1.00 77.88 110 SER A O 1
ATOM 912 N N . GLU A 1 111 ? -11.895 -12.974 3.230 1.00 85.31 111 GLU A N 1
ATOM 913 C CA . GLU A 1 111 ? -12.870 -12.631 2.192 1.00 85.31 111 GLU A CA 1
ATOM 914 C C . GLU A 1 111 ? -12.211 -12.541 0.807 1.00 85.31 111 GLU A C 1
ATOM 916 O O . GLU A 1 111 ? -11.513 -11.576 0.496 1.00 85.31 111 GLU A O 1
ATOM 921 N N . THR A 1 112 ? -12.489 -13.524 -0.059 1.00 83.69 112 THR A N 1
ATOM 922 C CA . THR A 1 112 ? -11.843 -13.703 -1.377 1.00 83.69 112 THR A CA 1
ATOM 923 C C . THR A 1 112 ? -11.849 -12.441 -2.239 1.00 83.69 112 THR A C 1
ATOM 925 O O . THR A 1 112 ? -10.806 -12.024 -2.732 1.00 83.69 112 THR A O 1
ATOM 928 N N . LYS A 1 113 ? -12.999 -11.766 -2.356 1.00 87.81 113 LYS A N 1
ATOM 929 C CA . LYS A 1 113 ? -13.114 -10.527 -3.142 1.00 87.81 113 LYS A CA 1
ATOM 930 C C . LYS A 1 113 ? -12.231 -9.399 -2.595 1.00 87.81 113 LYS A C 1
ATOM 932 O O . LYS A 1 113 ? -11.757 -8.560 -3.354 1.00 87.81 113 LYS A O 1
ATOM 937 N N . TYR A 1 114 ? -12.018 -9.353 -1.279 1.00 88.19 114 TYR A N 1
ATOM 938 C CA . TYR A 1 114 ? -11.136 -8.361 -0.670 1.00 88.19 114 TYR A CA 1
ATOM 939 C C . TYR A 1 114 ? -9.669 -8.685 -0.971 1.00 88.19 114 TYR A C 1
ATOM 941 O O . TYR A 1 114 ? -8.924 -7.786 -1.347 1.00 88.19 114 TYR A O 1
ATOM 949 N N . VAL A 1 115 ? -9.278 -9.965 -0.907 1.00 85.12 115 VAL A N 1
ATOM 950 C CA . VAL A 1 115 ? -7.940 -10.423 -1.328 1.00 85.12 115 VAL A CA 1
ATOM 951 C C . VAL A 1 115 ? -7.654 -10.020 -2.773 1.00 85.12 115 VAL A C 1
ATOM 953 O O . VAL A 1 115 ? -6.593 -9.470 -3.041 1.00 85.12 115 VAL A O 1
ATOM 956 N N . GLU A 1 116 ? -8.601 -10.230 -3.690 1.00 83.69 116 GLU A N 1
ATOM 957 C CA . GLU A 1 116 ? -8.461 -9.842 -5.101 1.00 83.69 116 GLU A CA 1
ATOM 958 C C . GLU A 1 116 ? -8.231 -8.334 -5.265 1.00 83.69 116 GLU A C 1
ATOM 960 O O . GLU A 1 116 ? -7.305 -7.923 -5.961 1.00 83.69 116 GLU A O 1
ATOM 965 N N . ILE A 1 117 ? -9.010 -7.496 -4.571 1.00 88.88 117 ILE A N 1
ATOM 966 C CA . ILE A 1 117 ? -8.830 -6.034 -4.598 1.00 88.88 117 ILE A CA 1
ATOM 967 C C . ILE A 1 117 ? -7.439 -5.643 -4.079 1.00 88.88 117 ILE A C 1
ATOM 969 O O . ILE A 1 117 ? -6.767 -4.805 -4.681 1.00 88.88 117 ILE A O 1
ATOM 973 N N . MET A 1 118 ? -6.999 -6.238 -2.969 1.00 89.38 118 MET A N 1
ATOM 974 C CA . MET A 1 118 ? -5.684 -5.958 -2.382 1.00 89.38 118 MET A CA 1
ATOM 975 C C . MET A 1 118 ? -4.546 -6.420 -3.298 1.00 89.38 118 MET A C 1
ATOM 977 O O . MET A 1 118 ? -3.560 -5.705 -3.467 1.00 89.38 118 MET A O 1
ATOM 981 N N . GLN A 1 119 ? -4.710 -7.578 -3.937 1.00 83.81 119 GLN A N 1
ATOM 982 C CA . GLN A 1 119 ? -3.771 -8.144 -4.897 1.00 83.81 119 GLN A CA 1
ATOM 983 C C . GLN A 1 119 ? -3.619 -7.263 -6.144 1.00 83.81 119 GLN A C 1
ATOM 985 O O . GLN A 1 119 ? -2.494 -7.055 -6.600 1.00 83.81 119 GLN A O 1
ATOM 990 N N . GLU A 1 120 ? -4.714 -6.721 -6.678 1.00 81.81 120 GLU A N 1
ATOM 991 C CA . GLU A 1 120 ? -4.660 -5.793 -7.812 1.00 81.81 120 GLU A CA 1
ATOM 992 C C . GLU A 1 120 ? -3.988 -4.472 -7.432 1.00 81.81 120 GLU A C 1
ATOM 994 O O . GLU A 1 120 ? -3.114 -4.005 -8.157 1.00 81.81 120 GLU A O 1
ATOM 999 N N . ARG A 1 121 ? -4.294 -3.909 -6.254 1.00 91.25 121 ARG A N 1
ATOM 1000 C CA . ARG A 1 121 ? -3.610 -2.697 -5.768 1.00 91.25 121 ARG A CA 1
ATOM 1001 C C . ARG A 1 121 ? -2.110 -2.905 -5.588 1.00 91.25 121 ARG A C 1
ATOM 1003 O O . ARG A 1 121 ? -1.328 -2.019 -5.924 1.00 91.25 121 ARG A O 1
ATOM 1010 N N . TRP A 1 122 ? -1.707 -4.066 -5.074 1.00 87.88 122 TRP A N 1
ATOM 1011 C CA . TRP A 1 122 ? -0.296 -4.420 -4.932 1.00 87.88 122 TRP A CA 1
ATOM 1012 C C . TRP A 1 122 ? 0.398 -4.491 -6.296 1.00 87.88 122 TRP A C 1
ATOM 1014 O O . TRP A 1 122 ? 1.410 -3.821 -6.505 1.00 87.88 122 TRP A O 1
ATOM 1024 N N . ARG A 1 123 ? -0.200 -5.201 -7.263 1.00 81.12 123 ARG A N 1
ATOM 1025 C CA . ARG A 1 123 ? 0.289 -5.262 -8.653 1.00 81.12 123 ARG A CA 1
ATOM 1026 C C . ARG A 1 123 ? 0.393 -3.880 -9.287 1.00 81.12 123 ARG A C 1
ATOM 1028 O O . ARG A 1 123 ? 1.386 -3.590 -9.948 1.00 81.12 123 ARG A O 1
ATOM 1035 N N . GLU A 1 124 ? -0.606 -3.028 -9.083 1.00 84.12 124 GLU A N 1
ATOM 1036 C CA . GLU A 1 124 ? -0.598 -1.658 -9.591 1.00 84.12 124 GLU A CA 1
ATOM 1037 C C . GLU A 1 124 ? 0.549 -0.846 -8.977 1.00 84.12 124 GLU A C 1
ATOM 1039 O O . GLU A 1 124 ? 1.263 -0.170 -9.712 1.00 84.12 124 GLU A O 1
ATOM 1044 N N . SER A 1 125 ? 0.801 -0.984 -7.669 1.00 89.62 125 SER A N 1
ATOM 1045 C CA . SER A 1 125 ? 1.900 -0.281 -6.991 1.00 89.62 125 SER A CA 1
ATOM 1046 C C . SER A 1 125 ? 3.285 -0.677 -7.522 1.00 89.62 125 SER A C 1
ATOM 1048 O O . SER A 1 125 ? 4.166 0.172 -7.660 1.00 89.62 125 SER A O 1
ATOM 1050 N N . GLU A 1 126 ? 3.474 -1.946 -7.896 1.00 81.94 126 GLU A N 1
ATOM 1051 C CA . GLU A 1 126 ? 4.702 -2.415 -8.549 1.00 81.94 126 GLU A CA 1
ATOM 1052 C C . GLU A 1 126 ? 4.858 -1.805 -9.944 1.00 81.94 126 GLU A C 1
ATOM 1054 O O . GLU A 1 126 ? 5.937 -1.330 -10.301 1.00 81.94 126 GLU A O 1
ATOM 1059 N N . ARG A 1 127 ? 3.773 -1.762 -10.728 1.00 79.25 127 ARG A N 1
ATOM 1060 C CA . ARG A 1 127 ? 3.783 -1.165 -12.074 1.00 79.25 127 ARG A CA 1
ATOM 1061 C C . ARG A 1 127 ? 4.103 0.321 -12.022 1.00 79.25 127 ARG A C 1
ATOM 1063 O O . ARG A 1 127 ? 4.968 0.775 -12.765 1.00 79.25 127 ARG A O 1
ATOM 1070 N N . THR A 1 128 ? 3.460 1.070 -11.126 1.00 84.50 128 THR A N 1
ATOM 1071 C CA . THR A 1 128 ? 3.736 2.504 -10.977 1.00 84.50 128 THR A CA 1
ATOM 1072 C C . THR A 1 128 ? 5.153 2.753 -10.477 1.00 84.50 128 THR A C 1
ATOM 1074 O O . THR A 1 128 ? 5.777 3.724 -10.896 1.00 84.50 128 THR A O 1
ATOM 1077 N N . GLN A 1 129 ? 5.701 1.873 -9.631 1.00 83.44 129 GLN A N 1
ATOM 1078 C CA . GLN A 1 129 ? 7.084 1.996 -9.175 1.00 83.44 129 GLN A CA 1
ATOM 1079 C C . GLN A 1 129 ? 8.082 1.784 -10.314 1.00 83.44 129 GLN A C 1
ATOM 1081 O O . GLN A 1 129 ? 9.003 2.586 -10.454 1.00 83.44 129 GLN A O 1
ATOM 1086 N N . ARG A 1 130 ? 7.878 0.757 -11.149 1.00 78.94 130 ARG A N 1
ATOM 1087 C CA . ARG A 1 130 ? 8.716 0.492 -12.333 1.00 78.94 130 ARG A CA 1
ATOM 1088 C C . ARG A 1 130 ? 8.656 1.634 -13.342 1.00 78.94 130 ARG A C 1
ATOM 1090 O O . ARG A 1 130 ? 9.690 2.068 -13.829 1.00 78.94 130 ARG A O 1
ATOM 1097 N N . ALA A 1 131 ? 7.468 2.199 -13.550 1.00 77.94 131 ALA A N 1
ATOM 1098 C CA . ALA A 1 131 ? 7.261 3.386 -14.379 1.00 77.94 131 ALA A CA 1
ATOM 1099 C C . ALA A 1 131 ? 7.778 4.696 -13.741 1.00 77.94 131 ALA A C 1
ATOM 1101 O O . ALA A 1 131 ? 7.508 5.780 -14.255 1.00 77.94 131 ALA A O 1
ATOM 1102 N N . LYS A 1 132 ? 8.473 4.630 -12.593 1.00 86.69 132 LYS A N 1
ATOM 1103 C CA . LYS A 1 132 ? 9.010 5.785 -11.849 1.00 86.69 132 LYS A CA 1
ATOM 1104 C C . LYS A 1 132 ? 7.936 6.809 -11.434 1.00 86.69 132 LYS A C 1
ATOM 1106 O O . LYS A 1 132 ? 8.244 7.951 -11.094 1.00 86.69 132 LYS A O 1
ATOM 1111 N N . ALA A 1 133 ? 6.667 6.399 -11.388 1.00 88.31 133 ALA A N 1
ATOM 1112 C CA . ALA A 1 133 ? 5.533 7.200 -10.934 1.00 88.31 133 ALA A CA 1
ATOM 1113 C C . ALA A 1 133 ? 5.417 7.154 -9.398 1.00 88.31 133 ALA A C 1
ATOM 1115 O O . ALA A 1 133 ? 4.436 6.669 -8.831 1.00 88.31 133 ALA A O 1
ATOM 1116 N N . TYR A 1 134 ? 6.447 7.657 -8.714 1.00 94.50 134 TYR A N 1
ATOM 1117 C CA . TYR A 1 134 ? 6.667 7.449 -7.278 1.00 94.50 134 TYR A CA 1
ATOM 1118 C C . TYR A 1 134 ? 5.539 7.965 -6.377 1.00 94.50 134 TYR A C 1
ATOM 1120 O O . TYR A 1 134 ? 5.148 7.288 -5.427 1.00 94.50 134 TYR A O 1
ATOM 1128 N N . LEU A 1 135 ? 4.960 9.131 -6.684 1.00 95.12 135 LEU A N 1
ATOM 1129 C CA . LEU A 1 135 ? 3.813 9.644 -5.929 1.00 95.12 135 LEU A CA 1
ATOM 1130 C C . LEU A 1 135 ? 2.615 8.683 -6.009 1.00 95.12 135 LEU A C 1
ATOM 1132 O O . LEU A 1 135 ? 2.007 8.372 -4.986 1.00 95.12 135 LEU A O 1
ATOM 1136 N N . SER A 1 136 ? 2.314 8.166 -7.203 1.00 96.00 136 SER A N 1
ATOM 1137 C CA . SER A 1 136 ? 1.239 7.189 -7.414 1.00 96.00 136 SER A CA 1
ATOM 1138 C C . SER A 1 136 ? 1.500 5.896 -6.643 1.00 96.00 136 SER A C 1
ATOM 1140 O O . SER A 1 136 ? 0.601 5.395 -5.968 1.00 96.00 136 SER A O 1
ATOM 1142 N N . THR A 1 137 ? 2.743 5.404 -6.659 1.00 95.94 137 THR A N 1
ATOM 1143 C CA . THR A 1 137 ? 3.159 4.233 -5.875 1.00 95.94 137 THR A CA 1
ATOM 1144 C C . THR A 1 137 ? 2.878 4.420 -4.390 1.00 95.94 137 THR A C 1
ATOM 1146 O O . THR A 1 137 ? 2.251 3.565 -3.772 1.00 95.94 137 THR A O 1
ATOM 1149 N N . ILE A 1 138 ? 3.283 5.549 -3.806 1.00 96.25 138 ILE A N 1
ATOM 1150 C CA . ILE A 1 138 ? 3.066 5.828 -2.380 1.00 96.25 138 ILE A CA 1
ATOM 1151 C C . ILE A 1 138 ? 1.575 5.939 -2.054 1.00 96.25 138 ILE A C 1
ATOM 1153 O O . ILE A 1 138 ? 1.132 5.453 -1.012 1.00 96.25 138 ILE A O 1
ATOM 1157 N N . VAL A 1 139 ? 0.777 6.541 -2.940 1.00 96.56 139 VAL A N 1
ATOM 1158 C CA . VAL A 1 139 ? -0.681 6.610 -2.765 1.00 96.56 139 VAL A CA 1
ATOM 1159 C C . VAL A 1 139 ? -1.295 5.208 -2.722 1.00 96.56 139 VAL A C 1
ATOM 1161 O O . VAL A 1 139 ? -2.122 4.929 -1.846 1.00 96.56 139 VAL A O 1
ATOM 1164 N N . LEU A 1 140 ? -0.863 4.314 -3.616 1.00 96.75 140 LEU A N 1
ATOM 1165 C CA . LEU A 1 140 ? -1.302 2.918 -3.651 1.00 96.75 140 LEU A CA 1
ATOM 1166 C C . LEU A 1 140 ? -0.847 2.146 -2.405 1.00 96.75 140 LEU A C 1
ATOM 1168 O O . LEU A 1 140 ? -1.672 1.487 -1.775 1.00 96.75 140 LEU A O 1
ATOM 1172 N N . LEU A 1 141 ? 0.410 2.293 -1.976 1.00 96.62 141 LEU A N 1
ATOM 1173 C CA . LEU A 1 141 ? 0.927 1.679 -0.745 1.00 96.62 141 LEU A CA 1
ATOM 1174 C C . LEU A 1 141 ? 0.175 2.166 0.501 1.00 96.62 141 LEU A C 1
ATOM 1176 O O . LEU A 1 141 ? -0.187 1.366 1.361 1.00 96.62 141 LEU A O 1
ATOM 1180 N N . GLY A 1 142 ? -0.157 3.457 0.572 1.00 96.62 142 GLY A N 1
ATOM 1181 C CA . GLY A 1 142 ? -0.997 4.008 1.633 1.00 96.62 142 GLY A CA 1
ATOM 1182 C C . GLY A 1 142 ? -2.425 3.446 1.623 1.00 96.62 142 GLY A C 1
ATOM 1183 O O . GLY A 1 142 ? -2.996 3.207 2.685 1.00 96.62 142 GLY A O 1
ATOM 1184 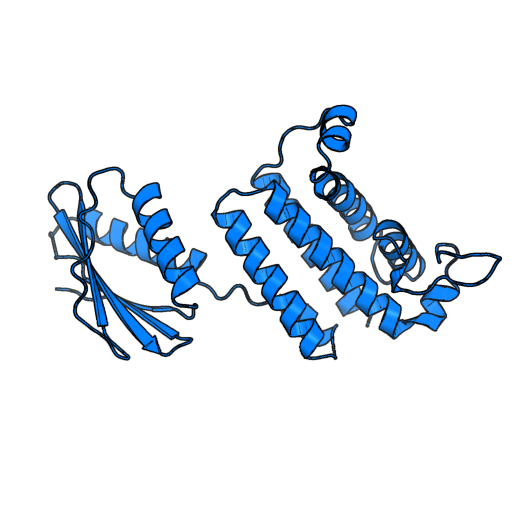N N . SER A 1 143 ? -2.996 3.186 0.442 1.00 95.69 143 SER A N 1
ATOM 1185 C CA . SER A 1 143 ? -4.281 2.485 0.307 1.00 95.69 143 SER A CA 1
ATOM 1186 C C . SER A 1 143 ? -4.200 1.023 0.753 1.00 95.69 143 SER A C 1
ATOM 1188 O O . SER A 1 143 ? -5.168 0.510 1.311 1.00 95.69 143 SER A O 1
ATOM 1190 N N . ILE A 1 144 ? -3.081 0.347 0.498 1.00 95.62 144 ILE A N 1
ATOM 1191 C CA . ILE A 1 144 ? -2.860 -1.040 0.917 1.00 95.62 144 ILE A CA 1
ATOM 1192 C C . ILE A 1 144 ? -2.719 -1.104 2.444 1.00 95.62 144 ILE A C 1
ATOM 1194 O O . ILE A 1 144 ? -3.366 -1.934 3.081 1.00 95.62 144 ILE A O 1
ATOM 1198 N N . LEU A 1 145 ? -1.956 -0.182 3.042 1.00 96.19 145 LEU A N 1
ATOM 1199 C CA . LEU A 1 145 ? -1.845 -0.044 4.497 1.00 96.19 145 LEU A CA 1
ATOM 1200 C C . LEU A 1 145 ? -3.217 0.178 5.155 1.00 96.19 145 LEU A C 1
ATOM 1202 O O . LEU A 1 145 ? -3.547 -0.447 6.161 1.00 96.19 145 LEU A O 1
ATOM 1206 N N . GLU A 1 146 ? -4.034 1.054 4.571 1.00 95.25 146 GLU A N 1
ATOM 1207 C CA . GLU A 1 146 ? -5.398 1.307 5.039 1.00 95.25 146 GLU A CA 1
ATOM 1208 C C . GLU A 1 146 ? -6.238 0.025 5.025 1.00 95.25 146 GLU A C 1
ATOM 1210 O O . GLU A 1 146 ? -6.892 -0.302 6.017 1.00 95.25 146 GLU A O 1
ATOM 1215 N N . GLY A 1 147 ? -6.157 -0.741 3.934 1.00 93.94 147 GLY A N 1
ATOM 1216 C CA . GLY A 1 147 ? -6.914 -1.974 3.787 1.00 93.94 147 GLY A CA 1
ATOM 1217 C C . GLY A 1 147 ? -6.548 -3.048 4.814 1.00 93.94 147 GLY A C 1
ATOM 1218 O O . GLY A 1 147 ? -7.436 -3.631 5.438 1.00 93.94 147 GLY A O 1
ATOM 1219 N N . ILE A 1 148 ? -5.254 -3.281 5.062 1.00 93.62 148 ILE A N 1
ATOM 1220 C CA . ILE A 1 148 ? -4.820 -4.300 6.038 1.00 93.62 148 ILE A CA 1
ATOM 1221 C C . ILE A 1 148 ? -5.201 -3.943 7.475 1.00 93.62 148 ILE A C 1
ATOM 1223 O O . ILE A 1 148 ? -5.652 -4.810 8.229 1.00 93.62 148 ILE A O 1
ATOM 1227 N N . LEU A 1 149 ? -5.070 -2.669 7.857 1.00 95.12 149 LEU A N 1
ATOM 1228 C CA . LEU A 1 149 ? -5.423 -2.214 9.200 1.00 95.12 149 LEU A CA 1
ATOM 1229 C C . LEU A 1 149 ? -6.936 -2.293 9.417 1.00 95.12 149 LEU A C 1
ATOM 1231 O O . LEU A 1 149 ? -7.387 -2.812 10.443 1.00 95.12 149 LEU A O 1
ATOM 1235 N N . LEU A 1 150 ? -7.721 -1.835 8.435 1.00 93.69 150 LEU A N 1
ATOM 1236 C CA . LEU A 1 150 ? -9.178 -1.904 8.484 1.00 93.69 150 LEU A CA 1
ATOM 1237 C C . LEU A 1 150 ? -9.655 -3.346 8.633 1.00 93.69 150 LEU A C 1
ATOM 1239 O O . LEU A 1 150 ? -10.549 -3.625 9.432 1.00 93.69 150 LEU A O 1
ATOM 1243 N N . TYR A 1 151 ? -9.032 -4.269 7.901 1.00 91.75 151 TYR A N 1
ATOM 1244 C CA . TYR A 1 151 ? -9.375 -5.679 7.974 1.00 91.75 151 TYR A CA 1
ATOM 1245 C C . TYR A 1 151 ? -9.159 -6.261 9.374 1.00 91.75 151 TYR A C 1
ATOM 1247 O O . TYR A 1 151 ? -10.058 -6.896 9.933 1.00 91.75 151 TYR A O 1
ATOM 1255 N N . LYS A 1 152 ? -7.999 -5.981 9.989 1.00 91.88 152 LYS A N 1
ATOM 1256 C CA . LYS A 1 152 ? -7.706 -6.409 11.365 1.00 91.88 152 LYS A CA 1
ATOM 1257 C C . LYS A 1 152 ? -8.724 -5.847 12.357 1.00 91.88 152 LYS A C 1
ATOM 1259 O O . LYS A 1 152 ? -9.199 -6.582 13.227 1.00 91.88 152 LYS A O 1
ATOM 1264 N N . ILE A 1 153 ? -9.062 -4.564 12.218 1.00 93.38 153 ILE A N 1
ATOM 1265 C CA . ILE A 1 153 ? -10.043 -3.875 13.063 1.00 93.38 153 ILE A CA 1
ATOM 1266 C C . ILE A 1 153 ? -11.419 -4.520 12.925 1.00 93.38 153 ILE A C 1
ATOM 1268 O O . ILE A 1 153 ? -12.022 -4.859 13.941 1.00 93.38 153 ILE A O 1
ATOM 1272 N N . LYS A 1 154 ? -11.885 -4.757 11.694 1.00 91.31 154 LYS A N 1
ATOM 1273 C CA . LYS A 1 154 ? -13.175 -5.402 11.417 1.00 91.31 154 LYS A CA 1
ATOM 1274 C C . LYS A 1 154 ? -13.250 -6.790 12.057 1.00 91.31 154 LYS A C 1
ATOM 1276 O O . LYS A 1 154 ? -14.252 -7.113 12.690 1.00 91.31 154 LYS A O 1
ATOM 1281 N N . ALA A 1 155 ? -12.176 -7.576 11.961 1.00 89.75 155 ALA A N 1
ATOM 1282 C CA . ALA A 1 155 ? -12.092 -8.897 12.582 1.00 89.75 155 ALA A CA 1
ATOM 1283 C C . ALA A 1 155 ? -12.090 -8.856 14.126 1.00 89.75 155 ALA A C 1
ATOM 1285 O O . ALA A 1 155 ? -12.400 -9.855 14.766 1.00 89.75 155 ALA A O 1
ATOM 1286 N N . ASN A 1 156 ? -11.761 -7.713 14.739 1.00 91.56 156 ASN A N 1
ATOM 1287 C CA . ASN A 1 156 ? -11.603 -7.554 16.189 1.00 91.56 156 ASN A CA 1
ATOM 1288 C C . ASN A 1 156 ? -12.380 -6.340 16.735 1.00 91.56 156 ASN A C 1
ATOM 1290 O O . ASN A 1 156 ? -11.917 -5.646 17.650 1.00 91.56 156 ASN A O 1
ATOM 1294 N N . MET A 1 157 ? -13.563 -6.074 16.172 1.00 91.19 157 MET A N 1
ATOM 1295 C CA . MET A 1 157 ? -14.276 -4.802 16.342 1.00 91.19 157 MET A CA 1
ATOM 1296 C C . MET A 1 157 ? -14.583 -4.464 17.805 1.00 91.19 157 MET A C 1
ATOM 1298 O O . MET A 1 157 ? -14.483 -3.309 18.214 1.00 91.19 157 MET A O 1
ATOM 1302 N N . GLU A 1 158 ? -14.910 -5.461 18.629 1.00 92.38 158 GLU A N 1
ATOM 1303 C CA . GLU A 1 158 ? -15.167 -5.235 20.053 1.00 92.38 158 GLU A CA 1
ATOM 1304 C C . GLU A 1 158 ? -13.950 -4.665 20.788 1.00 92.38 158 GLU A C 1
ATOM 1306 O O . GLU A 1 158 ? -14.080 -3.740 21.590 1.00 92.38 158 GLU A O 1
ATOM 1311 N N . LYS A 1 159 ? -12.757 -5.211 20.520 1.00 94.50 159 LYS A N 1
ATOM 1312 C CA . LYS A 1 159 ? -11.511 -4.726 21.120 1.00 94.50 159 LYS A CA 1
ATOM 1313 C C . LYS A 1 159 ? -11.157 -3.349 20.559 1.00 94.50 159 LYS A C 1
ATOM 1315 O O . LYS A 1 159 ? -10.799 -2.470 21.338 1.00 94.50 159 LYS A O 1
ATOM 1320 N N . ALA A 1 160 ? -11.343 -3.146 19.254 1.00 94.50 160 ALA A N 1
ATOM 1321 C CA . ALA A 1 160 ? -11.114 -1.863 18.595 1.00 94.50 160 ALA A CA 1
ATOM 1322 C C . ALA A 1 160 ? -11.986 -0.741 19.188 1.00 94.50 160 ALA A C 1
ATOM 1324 O O . ALA A 1 160 ? -11.461 0.300 19.572 1.00 94.50 160 ALA A O 1
ATOM 1325 N N . ASN A 1 161 ? -13.292 -0.977 19.358 1.00 94.12 161 ASN A N 1
ATOM 1326 C CA . ASN A 1 161 ? -14.246 -0.001 19.904 1.00 94.12 161 ASN A CA 1
ATOM 1327 C C . ASN A 1 161 ? -13.983 0.368 21.373 1.00 94.12 161 ASN A C 1
ATOM 1329 O O . ASN A 1 161 ? -14.401 1.435 21.832 1.00 94.12 161 ASN A O 1
ATOM 1333 N N . ARG A 1 162 ? -13.307 -0.513 22.122 1.00 93.25 162 ARG A N 1
ATOM 1334 C CA . ARG A 1 162 ? -12.873 -0.253 23.503 1.00 93.25 162 ARG A CA 1
ATOM 1335 C C . ARG A 1 162 ? -11.585 0.567 23.582 1.00 93.25 162 ARG A C 1
ATOM 1337 O O . ARG A 1 162 ? -11.295 1.094 24.652 1.00 93.25 162 ARG A O 1
ATOM 1344 N N . SER A 1 163 ? -10.830 0.688 22.490 1.00 93.94 163 SER A N 1
ATOM 1345 C CA . SER A 1 163 ? -9.633 1.526 22.456 1.00 93.94 163 SER A CA 1
ATOM 1346 C C . SER A 1 163 ? -9.993 2.992 22.700 1.00 93.94 163 SER A C 1
ATOM 1348 O O . SER A 1 163 ? -10.990 3.500 22.180 1.00 93.94 163 SER A O 1
ATOM 1350 N N . GLU A 1 164 ? -9.157 3.700 23.458 1.00 92.62 164 GLU A N 1
ATOM 1351 C CA . GLU A 1 164 ? -9.311 5.144 23.676 1.00 92.62 164 GLU A CA 1
ATOM 1352 C C . GLU A 1 164 ? -9.190 5.948 22.370 1.00 92.62 164 GLU A C 1
ATOM 1354 O O . GLU A 1 164 ? -9.790 7.011 22.242 1.00 92.62 164 GLU A O 1
ATOM 1359 N N . PHE A 1 165 ? -8.486 5.395 21.376 1.00 92.88 165 PHE A N 1
ATOM 1360 C CA . PHE A 1 165 ? -8.299 5.993 20.053 1.00 92.88 165 PHE A CA 1
ATOM 1361 C C . PHE A 1 165 ? -9.410 5.637 19.058 1.00 92.88 165 PHE A C 1
ATOM 1363 O O . PHE A 1 165 ? -9.360 6.069 17.904 1.00 92.88 165 PHE A O 1
ATOM 1370 N N . SER A 1 166 ? -10.417 4.861 19.482 1.00 93.31 166 SER A N 1
ATOM 1371 C CA . SER A 1 166 ? -11.583 4.573 18.650 1.00 93.31 166 SER A CA 1
ATOM 1372 C C . SER A 1 166 ? -12.302 5.884 18.315 1.00 93.31 166 SER A C 1
ATOM 1374 O O . SER A 1 166 ? -12.709 6.601 19.235 1.00 93.31 166 SER A O 1
ATOM 1376 N N . PRO A 1 167 ? -12.532 6.202 17.030 1.00 93.31 167 PRO A N 1
ATOM 1377 C CA . PRO A 1 167 ? -13.270 7.395 16.660 1.00 93.31 167 PRO A CA 1
ATOM 1378 C C . PRO A 1 167 ? -14.717 7.259 17.139 1.00 93.31 167 PRO A C 1
ATOM 1380 O O . PRO A 1 167 ? -15.367 6.230 16.934 1.00 93.31 167 PRO A O 1
ATOM 1383 N N . LYS A 1 168 ? -15.220 8.306 17.796 1.00 92.44 168 LYS A N 1
ATOM 1384 C CA . LYS A 1 168 ? -16.577 8.356 18.346 1.00 92.44 168 LYS A CA 1
ATOM 1385 C C . LYS A 1 168 ? -17.325 9.582 17.840 1.00 92.44 168 LYS A C 1
ATOM 1387 O O . LYS A 1 168 ? -16.725 10.622 17.573 1.00 92.44 168 LYS A O 1
ATOM 1392 N N . LYS A 1 169 ? -18.642 9.452 17.727 1.00 90.31 169 LYS A N 1
ATOM 1393 C CA . LYS A 1 169 ? -19.593 10.537 17.497 1.00 90.31 169 LYS A CA 1
ATOM 1394 C C . LYS A 1 169 ? -20.676 10.421 18.566 1.00 90.31 169 LYS A C 1
ATOM 1396 O O . LYS A 1 169 ? -21.234 9.344 18.754 1.00 90.31 169 LYS A O 1
ATOM 1401 N N . ASP A 1 170 ? -20.887 11.487 19.333 1.00 89.31 170 ASP A N 1
ATOM 1402 C CA . ASP A 1 170 ? -21.854 11.523 20.443 1.00 89.31 170 ASP A CA 1
ATOM 1403 C C . ASP A 1 170 ?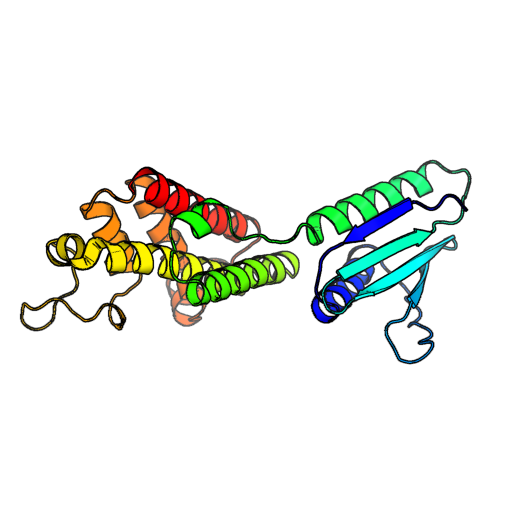 -21.662 10.379 21.463 1.00 89.31 170 ASP A C 1
ATOM 1405 O O . ASP A 1 170 ? -22.605 9.746 21.933 1.00 89.31 170 ASP A O 1
ATOM 1409 N N . GLY A 1 171 ? -20.396 10.064 21.767 1.00 85.12 171 GLY A N 1
ATOM 1410 C CA . GLY A 1 171 ? -20.012 9.001 22.704 1.00 85.12 171 GLY A CA 1
ATOM 1411 C C . GLY A 1 171 ? -20.112 7.574 22.151 1.00 85.12 171 GLY A C 1
ATOM 1412 O O . GLY A 1 171 ? -19.681 6.637 22.825 1.00 85.12 171 GLY A O 1
ATOM 1413 N N . ARG A 1 172 ? -20.613 7.388 20.924 1.00 88.06 172 ARG A N 1
ATOM 1414 C CA . ARG A 1 172 ? -20.745 6.079 20.269 1.00 88.06 172 ARG A CA 1
ATOM 1415 C C . ARG A 1 172 ? -19.637 5.867 19.236 1.00 88.06 172 ARG A C 1
ATOM 1417 O O . ARG A 1 172 ? -19.280 6.832 18.561 1.00 88.06 172 ARG A O 1
ATOM 1424 N N . PRO A 1 173 ? -19.077 4.652 19.096 1.00 89.19 173 PRO A N 1
ATOM 1425 C CA . PRO A 1 173 ? -18.115 4.363 18.034 1.00 89.19 173 PRO A CA 1
ATOM 1426 C C . PRO A 1 173 ? -18.690 4.680 16.650 1.00 89.19 173 PRO A C 1
ATOM 1428 O O . PRO A 1 173 ? -19.854 4.377 16.388 1.00 89.19 173 PRO A O 1
ATOM 1431 N N . LYS A 1 174 ? -17.880 5.300 15.785 1.00 90.94 174 LYS A N 1
ATOM 1432 C CA . LYS A 1 174 ? -18.244 5.535 14.380 1.00 90.94 174 LYS A CA 1
ATOM 1433 C C . LYS A 1 174 ? -18.284 4.228 13.594 1.00 90.94 174 LYS A C 1
ATOM 1435 O O . LYS A 1 174 ? -17.597 3.266 13.954 1.00 90.94 174 LYS A O 1
ATOM 1440 N N . GLU A 1 175 ? -19.013 4.228 12.481 1.00 87.56 175 GLU A N 1
ATOM 1441 C CA . GLU A 1 175 ? -18.937 3.129 11.521 1.00 87.56 175 GLU A CA 1
ATOM 1442 C C . GLU A 1 175 ? -17.521 3.018 10.952 1.00 87.56 175 GLU A C 1
ATOM 1444 O O . GLU A 1 175 ? -16.842 4.024 10.760 1.00 87.56 175 GLU A O 1
ATOM 1449 N N . TYR A 1 176 ? -17.061 1.796 10.672 1.00 82.00 176 TYR A N 1
ATOM 1450 C CA . TYR A 1 176 ? -15.689 1.542 10.213 1.00 82.00 176 TYR A CA 1
ATOM 1451 C C . TYR A 1 176 ? -15.343 2.254 8.891 1.00 82.00 176 TYR A C 1
ATOM 1453 O O . TYR A 1 176 ? -14.179 2.546 8.641 1.00 82.00 176 TYR A O 1
ATOM 1461 N N . SER A 1 177 ? -16.344 2.577 8.067 1.00 84.31 177 SER A N 1
ATOM 1462 C CA . SER A 1 177 ? -16.220 3.370 6.835 1.00 84.31 177 SER A CA 1
ATOM 1463 C C . SER A 1 177 ? -15.790 4.820 7.086 1.00 84.31 177 SER A C 1
ATOM 1465 O O . SER A 1 177 ? -15.274 5.477 6.186 1.00 84.31 177 SER A O 1
ATOM 1467 N N . GLU A 1 178 ? -15.980 5.320 8.308 1.00 88.75 178 GLU A N 1
ATOM 1468 C CA . GLU A 1 178 ? -15.609 6.672 8.728 1.00 88.75 178 GLU A CA 1
ATOM 1469 C C . GLU A 1 178 ? -14.259 6.723 9.461 1.00 88.75 178 GLU A C 1
ATOM 1471 O O . GLU A 1 178 ? -13.862 7.781 9.966 1.00 88.75 178 GLU A O 1
ATOM 1476 N N . TRP A 1 179 ? -13.562 5.590 9.591 1.00 94.25 179 TRP A N 1
ATOM 1477 C CA . TRP A 1 179 ? -12.273 5.539 10.272 1.00 94.25 179 TRP A CA 1
ATOM 1478 C C . TRP A 1 179 ? -11.187 6.048 9.333 1.00 94.25 179 TRP A C 1
ATOM 1480 O O . TRP A 1 179 ? -11.019 5.562 8.219 1.00 94.25 179 TRP A O 1
ATOM 1490 N N . THR A 1 180 ? -10.416 7.029 9.794 1.00 94.19 180 THR A N 1
ATOM 1491 C CA . THR A 1 180 ? -9.250 7.503 9.044 1.00 94.19 180 THR A CA 1
ATOM 1492 C C . THR A 1 180 ? -8.072 6.548 9.228 1.00 94.19 180 THR A C 1
ATOM 1494 O O . THR A 1 180 ? -7.994 5.841 10.236 1.00 94.19 180 THR A O 1
ATOM 1497 N N . LEU A 1 181 ? -7.106 6.574 8.302 1.00 94.81 181 LEU A N 1
ATOM 1498 C CA . LEU A 1 181 ? -5.841 5.843 8.456 1.00 94.81 181 LEU A CA 1
ATOM 1499 C C . LEU A 1 181 ? -5.175 6.131 9.809 1.00 94.81 181 LEU A C 1
ATOM 1501 O O . LEU A 1 181 ? -4.705 5.217 10.475 1.00 94.81 181 LEU A O 1
ATOM 1505 N N . GLU A 1 182 ? -5.214 7.380 10.266 1.00 95.00 182 GLU A N 1
ATOM 1506 C CA . GLU A 1 182 ? -4.685 7.755 11.577 1.00 95.00 182 GLU A CA 1
ATOM 1507 C C . GLU A 1 182 ? -5.420 7.077 12.738 1.00 95.00 182 GLU A C 1
ATOM 1509 O O . GLU A 1 182 ? -4.777 6.568 13.657 1.00 95.00 182 GLU A O 1
ATOM 1514 N N . ASN A 1 183 ? -6.756 7.014 12.695 1.00 95.94 183 ASN A N 1
ATOM 1515 C CA . ASN A 1 183 ? -7.510 6.273 13.706 1.00 95.94 183 ASN A CA 1
ATOM 1516 C C . ASN A 1 183 ? -7.114 4.798 13.702 1.00 95.94 183 ASN A C 1
ATOM 1518 O O . ASN A 1 183 ? -6.881 4.221 14.761 1.00 95.94 183 ASN A O 1
ATOM 1522 N N . MET A 1 184 ? -6.996 4.202 12.516 1.00 97.00 184 MET A N 1
ATOM 1523 C CA . MET A 1 184 ? -6.669 2.789 12.375 1.00 97.00 184 MET A CA 1
ATOM 1524 C C . MET A 1 184 ? -5.274 2.454 12.908 1.00 97.00 184 MET A C 1
ATOM 1526 O O . MET A 1 184 ? -5.138 1.504 13.679 1.00 97.00 184 MET A O 1
ATOM 1530 N N . VAL A 1 185 ? -4.260 3.255 12.569 1.00 97.00 185 VAL A N 1
ATOM 1531 C CA . VAL A 1 185 ? -2.884 3.102 13.072 1.00 97.00 185 VAL A CA 1
ATOM 1532 C C . VAL A 1 185 ? -2.859 3.200 14.601 1.00 97.00 185 VAL A C 1
ATOM 1534 O O . VAL A 1 185 ? -2.331 2.312 15.274 1.00 97.00 185 VAL A O 1
ATOM 1537 N N . ASN A 1 186 ? -3.488 4.236 15.167 1.00 96.94 186 ASN A N 1
ATOM 1538 C CA . ASN A 1 186 ? -3.502 4.457 16.614 1.00 96.94 186 ASN A CA 1
ATOM 1539 C C . ASN A 1 186 ? -4.248 3.347 17.371 1.00 96.94 186 ASN A C 1
ATOM 1541 O O . ASN A 1 186 ? -3.758 2.863 18.393 1.00 96.94 186 ASN A O 1
ATOM 1545 N N . VAL A 1 187 ? -5.397 2.892 16.860 1.00 96.88 187 VAL A N 1
ATOM 1546 C CA . VAL A 1 187 ? -6.157 1.789 17.466 1.00 96.88 187 VAL A CA 1
ATOM 1547 C C . VAL A 1 187 ? -5.385 0.476 17.384 1.00 96.88 187 VAL A C 1
ATOM 1549 O O . VAL A 1 187 ? -5.306 -0.233 18.388 1.00 96.88 187 VAL A O 1
ATOM 1552 N N . CYS A 1 188 ? -4.773 0.155 16.239 1.00 96.56 188 CYS A N 1
ATOM 1553 C CA . CYS A 1 188 ? -3.976 -1.065 16.098 1.00 96.56 188 CYS A CA 1
ATOM 1554 C C . CYS A 1 188 ? -2.782 -1.074 17.056 1.00 96.56 188 CYS A C 1
ATOM 1556 O O . CYS A 1 188 ? -2.497 -2.103 17.673 1.00 96.56 188 CYS A O 1
ATOM 1558 N N . HIS A 1 189 ? -2.121 0.071 17.238 1.00 97.06 189 HIS A N 1
ATOM 1559 C CA . HIS A 1 189 ? -1.020 0.198 18.185 1.00 97.06 189 HIS A CA 1
ATOM 1560 C C . HIS A 1 189 ? -1.489 0.059 19.641 1.00 97.06 189 HIS A C 1
ATOM 1562 O O . HIS A 1 189 ? -0.936 -0.737 20.398 1.00 97.06 189 HIS A O 1
ATOM 1568 N N . ASN A 1 190 ? -2.557 0.763 20.030 1.00 96.69 190 ASN A N 1
ATOM 1569 C CA . ASN A 1 190 ? -3.126 0.684 21.380 1.00 96.69 190 ASN A CA 1
ATOM 1570 C C . ASN A 1 190 ? -3.611 -0.739 21.718 1.00 96.69 190 ASN A C 1
ATOM 1572 O O . ASN A 1 190 ? -3.392 -1.234 22.824 1.00 96.69 190 ASN A O 1
ATOM 1576 N N . CYS A 1 191 ? -4.170 -1.448 20.734 1.00 95.94 191 CYS A N 1
ATOM 1577 C CA . CYS A 1 191 ? -4.561 -2.850 20.865 1.00 95.94 191 CYS A CA 1
ATOM 1578 C C . CYS A 1 191 ? -3.377 -3.836 20.869 1.00 95.94 191 CYS A C 1
ATOM 1580 O O . CYS A 1 191 ? -3.611 -5.036 21.062 1.00 95.94 191 CYS A O 1
ATOM 1582 N N . ARG A 1 192 ? -2.138 -3.348 20.700 1.00 95.50 192 ARG A N 1
ATOM 1583 C CA . ARG A 1 192 ? -0.887 -4.117 20.573 1.00 95.50 192 ARG A CA 1
ATOM 1584 C C . ARG A 1 192 ? -0.861 -5.073 19.376 1.00 95.50 192 ARG A C 1
ATOM 1586 O O . ARG A 1 192 ? -0.232 -6.119 19.444 1.00 95.50 192 ARG A O 1
ATOM 1593 N N . TRP A 1 193 ? -1.560 -4.734 18.295 1.00 95.62 193 TRP A N 1
ATOM 1594 C CA . TRP A 1 193 ? -1.501 -5.495 17.041 1.00 95.62 193 TRP A CA 1
ATOM 1595 C C . TRP A 1 193 ? -0.331 -5.076 16.156 1.00 95.62 193 TRP A C 1
ATOM 1597 O O . TRP A 1 193 ? 0.131 -5.881 15.357 1.00 95.62 193 TRP A O 1
ATOM 1607 N N . ILE A 1 194 ? 0.137 -3.835 16.312 1.00 96.31 194 ILE A N 1
ATOM 1608 C CA . ILE A 1 194 ? 1.358 -3.326 15.684 1.00 96.31 194 ILE A CA 1
ATOM 1609 C C . ILE A 1 194 ? 2.272 -2.712 16.741 1.00 96.31 194 ILE A C 1
ATOM 1611 O O . ILE A 1 194 ? 1.812 -2.129 17.734 1.00 96.31 194 ILE A O 1
ATOM 1615 N N . ASN A 1 195 ? 3.575 -2.841 16.531 1.00 94.44 195 ASN A N 1
ATOM 1616 C CA . ASN A 1 195 ? 4.588 -2.316 17.429 1.00 94.44 195 ASN A CA 1
ATOM 1617 C C . ASN A 1 195 ? 4.760 -0.786 17.268 1.00 94.44 195 ASN A C 1
ATOM 1619 O O . ASN A 1 195 ? 4.084 -0.129 16.470 1.00 94.44 195 ASN A O 1
ATOM 1623 N N . LYS A 1 196 ? 5.633 -0.191 18.088 1.00 94.38 196 LYS A N 1
ATOM 1624 C CA . LYS A 1 196 ? 5.871 1.261 18.083 1.00 94.38 196 LYS A CA 1
ATOM 1625 C C . LYS A 1 196 ? 6.541 1.741 16.790 1.00 94.38 196 LYS A C 1
ATOM 1627 O O . LYS A 1 196 ? 6.210 2.826 16.315 1.00 94.38 196 LYS A O 1
ATOM 1632 N N . ASP A 1 197 ? 7.437 0.942 16.226 1.00 92.00 197 ASP A N 1
ATOM 1633 C CA . ASP A 1 197 ? 8.168 1.284 15.006 1.00 92.00 197 ASP A CA 1
ATOM 1634 C C . ASP A 1 197 ? 7.213 1.273 13.808 1.00 92.00 197 ASP A C 1
ATOM 1636 O O . ASP A 1 197 ? 7.107 2.265 13.095 1.00 92.00 197 ASP A O 1
ATOM 1640 N N . ALA A 1 198 ? 6.393 0.227 13.680 1.00 93.50 198 ALA A N 1
ATOM 1641 C CA . ALA A 1 198 ? 5.323 0.114 12.694 1.00 93.50 198 ALA A CA 1
ATOM 1642 C C . ALA A 1 198 ? 4.344 1.297 12.766 1.00 93.50 198 ALA A C 1
ATOM 1644 O O . ALA A 1 198 ? 3.959 1.845 11.732 1.00 93.50 198 ALA A O 1
ATOM 1645 N N . LYS A 1 199 ? 3.987 1.746 13.979 1.00 95.94 199 LYS A N 1
ATOM 1646 C CA . LYS A 1 199 ? 3.184 2.960 14.196 1.00 95.94 199 LYS A CA 1
ATOM 1647 C C . LYS A 1 199 ? 3.904 4.208 13.676 1.00 95.94 199 LYS A C 1
ATOM 1649 O O . LYS A 1 199 ? 3.326 4.955 12.892 1.00 95.94 199 LYS A O 1
ATOM 1654 N N . SER A 1 200 ? 5.153 4.427 14.094 1.00 92.75 200 SER A N 1
ATOM 1655 C CA . SER A 1 200 ? 5.939 5.608 13.706 1.00 92.75 200 SER A CA 1
ATOM 1656 C C . SER A 1 200 ? 6.164 5.681 12.198 1.00 92.75 200 SER A C 1
ATOM 1658 O O . SER A 1 200 ? 6.066 6.749 11.599 1.00 92.75 200 SER A O 1
ATOM 1660 N N . PHE A 1 201 ? 6.445 4.545 11.571 1.00 92.12 201 PHE A N 1
ATOM 1661 C CA . PHE A 1 201 ? 6.641 4.467 10.136 1.00 92.12 201 PHE A CA 1
ATOM 1662 C C . PHE A 1 201 ? 5.337 4.658 9.355 1.00 92.12 201 PHE A C 1
ATOM 1664 O O . PHE A 1 201 ? 5.323 5.357 8.342 1.00 92.12 201 PHE A O 1
ATOM 1671 N N . SER A 1 202 ? 4.222 4.112 9.850 1.00 94.38 202 SER A N 1
ATOM 1672 C CA . SER A 1 202 ? 2.899 4.327 9.251 1.00 94.38 202 SER A CA 1
ATOM 1673 C C . SER A 1 202 ? 2.501 5.805 9.239 1.00 94.38 202 SER A C 1
ATOM 1675 O O . SER A 1 202 ? 1.900 6.266 8.268 1.00 94.38 202 SER A O 1
ATOM 1677 N N . ASP A 1 203 ? 2.855 6.562 10.285 1.00 92.00 203 ASP A N 1
ATOM 1678 C CA . ASP A 1 203 ? 2.647 8.014 10.317 1.00 92.00 203 ASP A CA 1
ATOM 1679 C C . ASP A 1 203 ? 3.443 8.726 9.212 1.00 92.00 203 ASP A C 1
ATOM 1681 O O . ASP A 1 203 ? 2.879 9.563 8.507 1.00 92.00 203 ASP A O 1
ATOM 1685 N N . GLY A 1 204 ? 4.699 8.329 8.984 1.00 90.44 204 GLY A N 1
ATOM 1686 C CA . GLY A 1 204 ? 5.500 8.833 7.865 1.00 90.44 204 GLY A CA 1
ATOM 1687 C C . GLY A 1 204 ? 4.867 8.517 6.505 1.00 90.44 204 GLY A C 1
ATOM 1688 O O . GLY A 1 204 ? 4.642 9.416 5.698 1.00 90.44 204 GLY A O 1
ATOM 1689 N N . LEU A 1 205 ? 4.481 7.259 6.259 1.00 93.88 205 LEU A N 1
ATOM 1690 C CA . LEU A 1 205 ? 3.808 6.869 5.010 1.00 93.88 205 LEU A CA 1
ATOM 1691 C C . LEU A 1 205 ? 2.507 7.662 4.781 1.00 93.88 205 LEU A C 1
ATOM 1693 O O . LEU A 1 205 ? 2.216 8.087 3.660 1.00 93.88 205 LEU A O 1
ATOM 1697 N N . LYS A 1 206 ? 1.732 7.907 5.843 1.00 92.81 206 LYS A N 1
ATOM 1698 C CA . LYS A 1 206 ? 0.521 8.740 5.801 1.00 92.81 206 LYS A CA 1
ATOM 1699 C C . LYS A 1 206 ? 0.834 10.167 5.340 1.00 92.81 206 LYS A C 1
ATOM 1701 O O . LYS A 1 206 ? 0.054 10.725 4.566 1.00 92.81 206 LYS A O 1
ATOM 1706 N N . GLU A 1 207 ? 1.928 10.770 5.798 1.00 90.31 207 GLU A N 1
ATOM 1707 C CA . GLU A 1 207 ? 2.338 12.113 5.366 1.00 90.31 207 GLU A CA 1
ATOM 1708 C C . GLU A 1 207 ? 2.654 12.152 3.868 1.00 90.31 207 GLU A C 1
ATOM 1710 O O . GLU A 1 207 ? 2.061 12.960 3.154 1.00 90.31 207 GLU A O 1
ATOM 1715 N N . TYR A 1 208 ? 3.467 11.220 3.362 1.00 90.81 208 TYR A N 1
ATOM 1716 C CA . TYR A 1 208 ? 3.811 11.172 1.935 1.00 90.81 208 TYR A CA 1
ATOM 1717 C C . TYR A 1 208 ? 2.609 10.842 1.036 1.00 90.81 208 TYR A C 1
ATOM 1719 O O . TYR A 1 208 ? 2.423 11.463 -0.010 1.00 90.81 208 TYR A O 1
ATOM 1727 N N . ARG A 1 209 ? 1.724 9.923 1.452 1.00 91.94 209 ARG A N 1
ATOM 1728 C CA . ARG A 1 209 ? 0.469 9.619 0.728 1.00 91.94 209 ARG A CA 1
ATOM 1729 C C . ARG A 1 209 ? -0.401 10.869 0.563 1.00 91.94 209 ARG A C 1
ATOM 1731 O O . ARG A 1 209 ? -1.084 11.032 -0.447 1.00 91.94 209 ARG A O 1
ATOM 1738 N N . ASN A 1 210 ? -0.384 11.765 1.549 1.00 91.94 210 ASN A N 1
ATOM 1739 C CA . ASN A 1 210 ? -1.165 12.997 1.525 1.00 91.94 210 ASN A CA 1
ATOM 1740 C C . ASN A 1 210 ? -0.673 14.028 0.492 1.00 91.94 210 ASN A C 1
ATOM 1742 O O . ASN A 1 210 ? -1.381 15.011 0.263 1.00 91.94 210 ASN A O 1
ATOM 1746 N N . PHE A 1 211 ? 0.470 13.809 -0.168 1.00 89.88 211 PHE A N 1
ATOM 1747 C CA . PHE A 1 211 ? 0.962 14.676 -1.250 1.00 89.88 211 PHE A CA 1
ATOM 1748 C C . PHE A 1 211 ? 0.171 14.540 -2.548 1.00 89.88 211 PHE A C 1
ATOM 1750 O O . PHE A 1 211 ? 0.324 15.362 -3.445 1.00 89.88 211 PHE A O 1
ATOM 1757 N N . VAL A 1 212 ? -0.778 13.599 -2.615 1.00 89.38 212 VAL A N 1
ATOM 1758 C CA . VAL A 1 212 ? -1.856 13.649 -3.616 1.00 89.38 212 VAL A CA 1
ATOM 1759 C C . VAL A 1 212 ? -2.597 14.997 -3.599 1.00 89.38 212 VAL A C 1
ATOM 1761 O O . VAL A 1 212 ? -3.196 15.390 -4.596 1.00 89.38 212 VAL A O 1
ATOM 1764 N N . HIS A 1 213 ? -2.536 15.732 -2.482 1.00 91.81 213 HIS A N 1
ATOM 1765 C CA . HIS A 1 213 ? -2.961 17.123 -2.382 1.00 91.81 213 HIS A CA 1
ATOM 1766 C C . HIS A 1 213 ? -1.752 18.073 -2.529 1.00 91.81 213 HIS A C 1
ATOM 1768 O O . HIS A 1 213 ? -1.003 18.235 -1.559 1.00 91.81 213 HIS A O 1
ATOM 1774 N N . PRO A 1 214 ? -1.591 18.790 -3.662 1.00 91.56 214 PRO A N 1
ATOM 1775 C CA . PRO A 1 214 ? -0.406 19.622 -3.918 1.00 91.56 214 PRO A CA 1
ATOM 1776 C C . PRO A 1 214 ? -0.146 20.692 -2.851 1.00 91.56 214 PRO A C 1
ATOM 1778 O O . PRO A 1 214 ? 0.994 20.941 -2.472 1.00 91.56 214 PRO A O 1
ATOM 1781 N N . TRP A 1 215 ? -1.209 21.287 -2.297 1.00 92.19 215 TRP A N 1
ATOM 1782 C CA . TRP A 1 215 ? -1.088 22.285 -1.229 1.00 92.19 215 TRP A CA 1
ATOM 1783 C C . TRP A 1 215 ? -0.475 21.716 0.059 1.00 92.19 215 TRP A C 1
ATOM 1785 O O . TRP A 1 215 ? 0.272 22.409 0.745 1.00 92.19 215 TRP A O 1
ATOM 1795 N N . LYS A 1 216 ? -0.749 20.444 0.389 1.00 89.69 216 LYS A N 1
ATOM 1796 C CA . LYS A 1 216 ? -0.117 19.787 1.544 1.00 89.69 216 LYS A CA 1
ATOM 1797 C C . LYS A 1 216 ? 1.374 19.580 1.306 1.00 89.69 216 LYS A C 1
ATOM 1799 O O . LYS A 1 216 ? 2.152 19.770 2.232 1.00 89.69 216 LYS A O 1
ATOM 1804 N N . GLN A 1 217 ? 1.771 19.208 0.091 1.00 90.25 217 GLN A N 1
ATOM 1805 C CA . GLN A 1 217 ? 3.184 19.056 -0.246 1.00 90.25 217 GLN A CA 1
ATOM 1806 C C . GLN A 1 217 ? 3.917 20.403 -0.172 1.00 90.25 217 GLN A C 1
ATOM 1808 O O . GLN A 1 217 ? 4.956 20.499 0.475 1.00 90.25 217 GLN A O 1
ATOM 1813 N N . PHE A 1 218 ? 3.323 21.455 -0.747 1.00 89.44 218 PHE A N 1
ATOM 1814 C CA . PHE A 1 218 ? 3.861 22.814 -0.698 1.00 89.44 218 PHE A CA 1
ATOM 1815 C C . PHE A 1 218 ? 4.067 23.307 0.743 1.00 89.44 218 PHE A C 1
ATOM 1817 O O . PHE A 1 218 ? 5.159 23.742 1.094 1.00 89.44 218 PHE A O 1
ATOM 1824 N N . ASN A 1 219 ? 3.052 23.180 1.603 1.00 90.19 219 ASN A N 1
ATOM 1825 C CA . ASN A 1 219 ? 3.131 23.671 2.984 1.00 90.19 219 ASN A CA 1
ATOM 1826 C C . ASN A 1 219 ? 4.142 22.924 3.856 1.00 90.19 219 ASN A C 1
ATOM 1828 O O . ASN A 1 219 ? 4.694 23.518 4.777 1.00 90.19 219 ASN A O 1
ATOM 1832 N N . ASN A 1 220 ? 4.362 21.633 3.598 1.00 84.75 220 ASN A N 1
ATOM 1833 C CA . ASN A 1 220 ? 5.343 20.851 4.349 1.00 84.75 220 ASN A CA 1
ATOM 1834 C C . ASN A 1 220 ? 6.781 21.073 3.854 1.00 84.75 220 ASN A C 1
ATOM 1836 O O . ASN A 1 220 ? 7.709 20.613 4.511 1.00 84.75 220 ASN A O 1
ATOM 1840 N N . ASN A 1 221 ? 6.975 21.791 2.737 1.00 86.06 221 ASN A N 1
ATOM 1841 C CA . ASN A 1 221 ? 8.281 22.066 2.135 1.00 86.06 221 ASN A CA 1
ATOM 1842 C C . ASN A 1 221 ? 9.106 20.785 1.892 1.00 86.06 221 ASN A C 1
ATOM 1844 O O . ASN A 1 221 ? 10.289 20.720 2.227 1.00 86.06 221 ASN A O 1
ATOM 1848 N N . LEU A 1 222 ? 8.448 19.751 1.358 1.00 81.75 222 LEU A N 1
ATOM 1849 C CA . LEU A 1 222 ? 9.039 18.437 1.098 1.00 81.75 222 LEU A CA 1
ATOM 1850 C C . LEU A 1 222 ? 9.230 18.199 -0.401 1.00 81.75 222 LEU A C 1
ATOM 1852 O O . LEU A 1 222 ? 8.377 18.552 -1.222 1.00 81.75 222 LEU A O 1
ATOM 1856 N N . ASP A 1 223 ? 10.349 17.559 -0.732 1.00 87.75 223 ASP A N 1
ATOM 1857 C CA . ASP A 1 223 ? 10.707 17.202 -2.100 1.00 87.75 223 ASP A CA 1
ATOM 1858 C C . ASP A 1 223 ? 9.726 16.196 -2.717 1.00 87.75 223 ASP A C 1
ATOM 1860 O O . ASP A 1 223 ? 8.963 15.504 -2.033 1.00 87.75 223 ASP A O 1
ATOM 1864 N N . MET A 1 224 ? 9.758 16.100 -4.048 1.00 88.81 224 MET A N 1
ATOM 1865 C CA . MET A 1 224 ? 9.024 15.057 -4.760 1.00 88.81 224 MET A CA 1
ATOM 1866 C C . MET A 1 224 ? 9.488 13.669 -4.301 1.00 88.81 224 MET A C 1
ATOM 1868 O O . MET A 1 224 ? 10.697 13.433 -4.202 1.00 88.81 224 MET A O 1
ATOM 1872 N N . PRO A 1 225 ? 8.556 12.721 -4.085 1.00 92.38 225 PRO A N 1
ATOM 1873 C CA . PRO A 1 225 ? 8.931 11.352 -3.790 1.00 92.38 225 PRO A CA 1
ATOM 1874 C C . PRO A 1 225 ? 9.843 10.761 -4.861 1.00 92.38 225 PRO A C 1
ATOM 1876 O O . PRO A 1 225 ? 9.641 10.970 -6.057 1.00 92.38 225 PRO A O 1
ATOM 1879 N N . ASN A 1 226 ? 10.818 9.982 -4.411 1.00 92.88 226 ASN A N 1
ATOM 1880 C CA . ASN A 1 226 ? 11.782 9.293 -5.261 1.00 92.88 226 ASN A CA 1
ATOM 1881 C C . ASN A 1 226 ? 11.731 7.775 -5.031 1.00 92.88 226 ASN A C 1
ATOM 1883 O O . ASN A 1 226 ? 10.934 7.266 -4.235 1.00 92.88 226 ASN A O 1
ATOM 1887 N N . GLU A 1 227 ? 12.611 7.047 -5.714 1.00 91.88 227 GLU A N 1
ATOM 1888 C CA . GLU A 1 227 ? 12.695 5.590 -5.615 1.00 91.88 227 GLU A CA 1
ATOM 1889 C C . GLU A 1 227 ? 12.915 5.105 -4.173 1.00 91.88 227 GLU A C 1
ATOM 1891 O O . GLU A 1 227 ? 12.227 4.193 -3.716 1.00 91.88 227 GLU A O 1
ATOM 1896 N N . ASN A 1 228 ? 13.814 5.753 -3.421 1.00 93.56 228 ASN A N 1
ATOM 1897 C CA . ASN A 1 228 ? 14.093 5.399 -2.025 1.00 93.56 228 ASN A CA 1
ATOM 1898 C C . ASN A 1 228 ? 12.866 5.612 -1.133 1.00 93.56 228 ASN A C 1
ATOM 1900 O O . ASN A 1 228 ? 12.586 4.794 -0.259 1.00 93.56 228 ASN A O 1
ATOM 1904 N N . THR A 1 229 ? 12.097 6.672 -1.393 1.00 93.19 229 THR A N 1
ATOM 1905 C CA . THR A 1 229 ? 10.844 6.947 -0.675 1.00 93.19 229 THR A CA 1
ATOM 1906 C C . THR A 1 229 ? 9.825 5.829 -0.915 1.00 93.19 229 THR A C 1
ATOM 1908 O O . THR A 1 229 ? 9.147 5.401 0.019 1.00 93.19 229 THR A O 1
ATOM 1911 N N . CYS A 1 230 ? 9.740 5.310 -2.145 1.00 93.56 230 CYS A N 1
ATOM 1912 C CA . CYS A 1 230 ? 8.862 4.186 -2.482 1.00 93.56 230 CYS A CA 1
ATOM 1913 C C . CYS A 1 230 ? 9.314 2.874 -1.838 1.00 93.56 230 CYS A C 1
ATOM 1915 O O . CYS A 1 230 ? 8.483 2.174 -1.263 1.00 93.56 230 CYS A O 1
ATOM 1917 N N . LYS A 1 231 ? 10.616 2.561 -1.894 1.00 92.31 231 LYS A N 1
ATOM 1918 C CA . LYS A 1 231 ? 11.188 1.360 -1.262 1.00 92.31 231 LYS A CA 1
ATOM 1919 C C . LYS A 1 231 ? 10.908 1.343 0.238 1.00 92.31 231 LYS A C 1
ATOM 1921 O O . LYS A 1 231 ? 10.321 0.385 0.729 1.00 92.31 231 LYS A O 1
ATOM 1926 N N . LEU A 1 232 ? 11.197 2.449 0.927 1.00 94.12 232 LEU A N 1
ATOM 1927 C CA . LEU A 1 232 ? 10.886 2.589 2.347 1.00 94.12 232 LEU A CA 1
ATOM 1928 C C . LEU A 1 232 ? 9.381 2.441 2.602 1.00 94.12 232 LEU A C 1
ATOM 1930 O O . LEU A 1 232 ? 8.970 1.677 3.463 1.00 94.12 232 LEU A O 1
ATOM 1934 N N . SER A 1 233 ? 8.538 3.116 1.816 1.00 95.56 233 SER A N 1
ATOM 1935 C CA . SER A 1 233 ? 7.077 3.015 1.943 1.00 95.56 233 SER A CA 1
ATOM 1936 C C . SER A 1 233 ? 6.568 1.576 1.825 1.00 95.56 233 SER A C 1
ATOM 1938 O O . SER A 1 233 ? 5.633 1.195 2.526 1.00 95.56 233 SER A O 1
ATOM 1940 N N . ARG A 1 234 ? 7.181 0.770 0.954 1.00 94.12 234 ARG A N 1
ATOM 1941 C CA . ARG A 1 234 ? 6.841 -0.642 0.768 1.00 94.12 234 ARG A CA 1
ATOM 1942 C C . ARG A 1 234 ? 7.248 -1.482 1.974 1.00 94.12 234 ARG A C 1
ATOM 1944 O O . ARG A 1 234 ? 6.411 -2.213 2.497 1.00 94.12 234 ARG A O 1
ATOM 1951 N N . GLU A 1 235 ? 8.475 -1.311 2.462 1.00 93.19 235 GLU A N 1
ATOM 1952 C CA . GLU A 1 235 ? 8.964 -1.990 3.671 1.00 93.19 235 GLU A CA 1
ATOM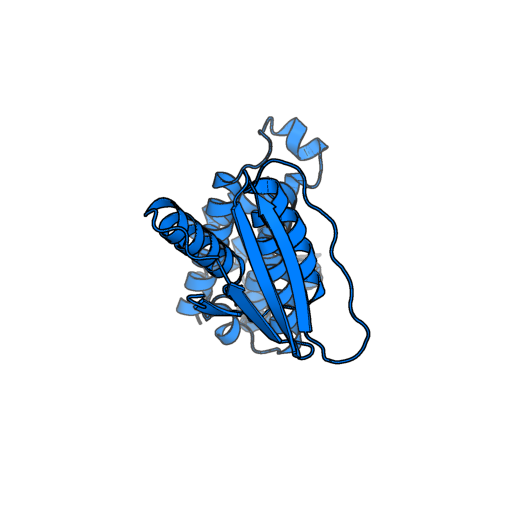 1953 C C . GLU A 1 235 ? 8.045 -1.728 4.871 1.00 93.19 235 GLU A C 1
ATOM 1955 O O . GLU A 1 235 ? 7.750 -2.631 5.649 1.00 93.19 235 GLU A O 1
ATOM 1960 N N . ILE A 1 236 ? 7.516 -0.510 4.993 1.00 94.56 236 ILE A N 1
ATOM 1961 C CA . ILE A 1 236 ? 6.577 -0.147 6.062 1.00 94.56 236 ILE A CA 1
ATOM 1962 C C . ILE A 1 236 ? 5.291 -0.976 5.984 1.00 94.56 236 ILE A C 1
ATOM 1964 O O . ILE A 1 236 ? 4.824 -1.479 7.008 1.00 94.56 236 ILE A O 1
ATOM 1968 N N . VAL A 1 237 ? 4.725 -1.148 4.785 1.00 94.81 237 VAL A N 1
ATOM 1969 C CA . VAL A 1 237 ? 3.534 -1.989 4.579 1.00 94.81 237 VAL A CA 1
ATOM 1970 C C . VAL A 1 237 ? 3.825 -3.439 4.967 1.00 94.81 237 VAL A C 1
ATOM 1972 O O . VAL A 1 237 ? 3.016 -4.063 5.654 1.00 94.81 237 VAL A O 1
ATOM 1975 N N . GLU A 1 238 ? 4.986 -3.964 4.580 1.00 90.62 2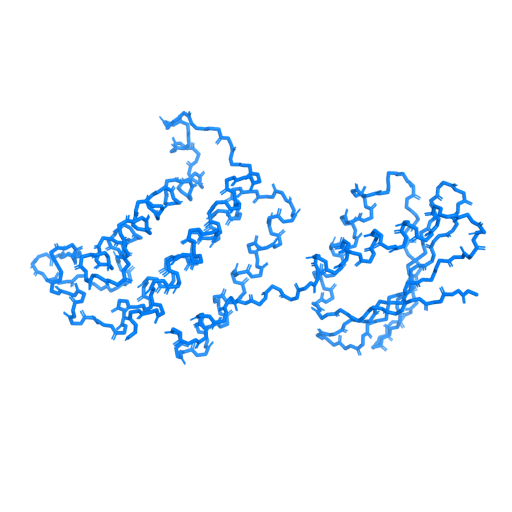38 GLU A N 1
ATOM 1976 C CA . GLU A 1 238 ? 5.407 -5.332 4.898 1.00 90.62 238 GLU A CA 1
ATOM 1977 C C . GLU A 1 238 ? 5.649 -5.539 6.400 1.00 90.62 238 GLU A C 1
ATOM 1979 O O . GLU A 1 238 ? 5.222 -6.549 6.962 1.00 90.62 238 GLU A O 1
ATOM 1984 N N . ILE A 1 239 ? 6.271 -4.574 7.083 1.00 91.44 239 ILE A N 1
ATOM 1985 C CA . ILE A 1 239 ? 6.459 -4.592 8.541 1.00 91.44 239 ILE A CA 1
ATOM 1986 C C . ILE A 1 239 ? 5.104 -4.641 9.248 1.00 91.44 239 ILE A C 1
ATOM 1988 O O . ILE A 1 239 ? 4.896 -5.485 10.121 1.00 91.44 239 ILE A O 1
ATOM 1992 N N . VAL A 1 240 ? 4.167 -3.772 8.855 1.00 93.94 240 VAL A N 1
ATOM 1993 C C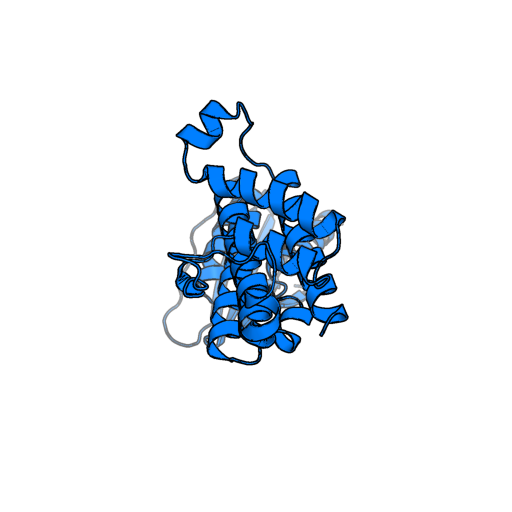A . VAL A 1 240 ? 2.820 -3.747 9.440 1.00 93.94 240 VAL A CA 1
ATOM 1994 C C . VAL A 1 240 ? 2.104 -5.070 9.193 1.00 93.94 240 VAL A C 1
ATOM 1996 O O . VAL A 1 240 ? 1.539 -5.637 10.126 1.00 93.94 240 VAL A O 1
ATOM 1999 N N . LEU A 1 241 ? 2.153 -5.600 7.971 1.00 90.69 241 LEU A N 1
ATOM 2000 C CA . LEU A 1 241 ? 1.566 -6.899 7.658 1.00 90.69 241 LEU A CA 1
ATOM 2001 C C . LEU A 1 241 ? 2.126 -8.006 8.563 1.00 90.69 241 LEU A C 1
ATOM 2003 O O . LEU A 1 241 ? 1.362 -8.791 9.126 1.00 90.69 241 LEU A O 1
ATOM 2007 N N . ASN A 1 242 ? 3.449 -8.054 8.721 1.00 88.62 242 ASN A N 1
ATOM 2008 C CA . ASN A 1 242 ? 4.125 -9.052 9.543 1.00 88.62 242 ASN A CA 1
ATOM 2009 C C . ASN A 1 242 ? 3.729 -8.948 11.021 1.00 88.62 242 ASN A C 1
ATOM 2011 O O . ASN A 1 242 ? 3.500 -9.971 11.669 1.00 88.62 242 ASN A O 1
ATOM 2015 N N . ASP A 1 243 ? 3.613 -7.731 11.552 1.00 90.94 243 ASP A N 1
ATOM 2016 C CA . ASP A 1 243 ? 3.111 -7.491 12.905 1.00 90.94 243 ASP A CA 1
ATOM 2017 C C . ASP A 1 243 ? 1.666 -7.989 13.062 1.00 90.94 243 ASP A C 1
ATOM 2019 O O . ASP A 1 243 ? 1.353 -8.716 14.009 1.00 90.94 243 ASP A O 1
ATOM 2023 N N . LEU A 1 244 ? 0.786 -7.653 12.116 1.00 89.50 244 LEU A N 1
ATOM 2024 C CA . LEU A 1 244 ? -0.623 -8.051 12.155 1.00 89.50 244 LEU A CA 1
ATOM 2025 C C . LEU A 1 244 ? -0.810 -9.569 12.073 1.00 89.50 244 LEU A C 1
ATOM 2027 O O . LEU A 1 244 ? -1.716 -10.099 12.729 1.00 89.50 244 LEU A O 1
ATOM 2031 N N . TRP A 1 245 ? 0.042 -10.240 11.291 1.00 82.38 245 TRP A N 1
ATOM 2032 C CA . TRP A 1 245 ? 0.070 -11.692 11.142 1.00 82.38 245 TRP A CA 1
ATOM 2033 C C . TRP A 1 245 ? 0.553 -12.392 12.418 1.00 82.38 245 TRP A C 1
ATOM 2035 O O . TRP A 1 245 ? -0.104 -13.316 12.892 1.00 82.38 245 TRP A O 1
ATOM 2045 N N . LYS A 1 246 ? 1.658 -11.931 13.020 1.00 77.88 246 LYS A N 1
ATOM 2046 C CA . LYS A 1 246 ? 2.187 -12.502 14.274 1.00 77.88 246 LYS A CA 1
ATOM 2047 C C . LYS A 1 246 ? 1.229 -12.348 15.455 1.00 77.88 246 LYS A C 1
ATOM 2049 O O . LYS A 1 246 ? 1.282 -13.143 16.385 1.00 77.88 246 LYS A O 1
ATOM 2054 N N . ASN A 1 247 ? 0.382 -11.321 15.423 1.00 70.19 247 ASN A N 1
ATOM 2055 C CA . ASN A 1 247 ? -0.593 -11.016 16.467 1.00 70.19 247 ASN A CA 1
ATOM 2056 C C . ASN A 1 247 ? -2.025 -11.451 16.091 1.00 70.19 247 ASN A C 1
ATOM 2058 O O . ASN A 1 247 ? -2.985 -10.769 16.477 1.00 70.19 247 ASN A O 1
ATOM 2062 N N . LEU A 1 248 ? -2.183 -12.502 15.272 1.00 57.34 248 LEU A N 1
ATOM 2063 C CA . LEU A 1 248 ? -3.473 -13.168 15.022 1.00 57.34 248 LEU A CA 1
ATOM 2064 C C . LEU A 1 248 ? -4.020 -13.849 16.279 1.00 57.34 248 LEU A C 1
ATOM 2066 O O . LEU A 1 248 ? -3.239 -14.511 16.993 1.00 57.34 248 LEU A O 1
#

Radius of gyration: 22.95 Å; chains: 1; bounding box: 54×44×62 Å

Sequence (248 aa):
METQKLTIFSSYRDFKVFLEDFVFDNFDFSVYKPIETNYGFGEFHLHYSFLGSLIDYKIVVVDKNNLEIEISVPKNNNEDSENHVKFALAEIKNNFSPAELPEGFKNLISETKYVEIMQERWRESERTQRAKAYLSTIVLLGSILEGILLYKIKANMEKANRSEFSPKKDGRPKEYSEWTLENMVNVCHNCRWINKDAKSFSDGLKEYRNFVHPWKQFNNNLDMPNENTCKLSREIVEIVLNDLWKNL

pLDDT: mean 72.11, std 22.11, range [33.06, 97.06]

Secondary structure (DSSP, 8-state):
-EEEEEEE---HHHHHHHHHHHHHHHS-S-PPPP----SSS-EEEEEEEETTEEEEEEEEE-SSS-EEEEEEE---SSHHHHHHHHHHHHHHHHHHS--PPPTHHHHH---HHHHHHHHHHHHHHHHHHHTT-HHHHHHHHHHHHHHHHHHHHHHTHHHHHHSTTS-EETTEEPPGGG--HHHHHHHHHHTTSS-HHHHHHHHHHHHHHGGGSHHHHHHHT-PPP-HHHHHHHHHHHHHHHHHHHHT-

Foldseek 3Di:
DDKDKDKFFAAPVLVVVCVVVVCCVPAPDDADDFDDDDDDQFKGKGWGAGPNFTWTKTKHNNDRGIIMIITDGPDDPDPVSVVVVVVVSVVCCVLGPQLADPPLLCVLDPDPVLNVVLSVLSNVLSSCLVVFVQLSNLLSLLVSLLSSLLSLCVVVVVQLQPFPLFDDDPNGGDDSVPQDLLSSLRSCVSSQLADPVLSVLSVVSVLSSVCVPVVSCVVVVDDDDGSVNSVSSNVSSVNSSVSNSVVD